Protein AF-A0AA39JGY8-F1 (afdb_monomer_lite)

Radius of gyration: 30.55 Å; chains: 1; bounding box: 82×47×87 Å

Sequence (374 aa):
MSGNAGANSQWCTVCNCPLQERNTCYHLWTKRNVGEMRKYAYTWQDATTTKEREEIFNIHRVRWSELWRLPYWDLTHMLVIDSMHCILLGLVCYHCRYVLGIDAKKAEFQSRPPPAFLHDWVLPHKDVPEPYCVLLDHECKQVTAIHKLLMTPLKGEGSITEAQLSKQLLSKNAQPLKFVGYTLGTLKYTIHVHEKAKEVVAKAKSQLVALLVEWVTIFFFVASFIQADHDLFSQRKKKDLSANHDSTIINLVSLCHIQTVIKETTTPSWINSVPANYGEASAGSLKADEWRILSTVYLPIALVTLWGDNNRQDPGENSRSLQVLNHTMALFQAVGVVCRYSMNSQRAETYCKLIKEWVDGLLDIHPHTWLHHT

Foldseek 3Di:
DLFFAADQQGHDPFFPDGPVCPDLPCVPTHTDDQVVLLVLQVVLVPDPDPVSNVVSCVVNRGHHDPLSVDPPDDCNPPDDDDCLVCQQVNVLVCCVCPQQNLAQVLQVVVPADFFLDDDDDDQADPPDDPPQHDDDPVLSVLLVVLVSLLRADCDDPNGDPLVRSLVVQLVHDPNSLSNRCVRVVQQWDWDDDPNDTDIDGDDDSSSSSVSSSVVSVVVSVVVVVCVVDPDPVVVVVVVVVVPPQPPNPDHPVLSVLLLVLLVPDDDPPPQDHQDSNPNYVVSPDDGSSNSLCSLQPRCLVSLCVVQNDDPPPPCPPDNLSVLSSVLSVLSSVLSVLVPDPDDDPVSVVSNSVSVSSNVVCSCVSRVVVVVVPD

Structure (mmCIF, N/CA/C/O backbone):
data_AF-A0AA39JGY8-F1
#
_entry.id   AF-A0AA39JGY8-F1
#
loop_
_atom_site.group_PDB
_atom_site.id
_atom_site.type_symbol
_atom_site.label_atom_id
_atom_site.label_alt_id
_atom_site.label_comp_id
_atom_site.label_asym_id
_atom_site.label_entity_id
_atom_site.label_seq_id
_atom_site.pdbx_PDB_ins_code
_atom_site.Cartn_x
_atom_site.Cartn_y
_atom_site.Cartn_z
_atom_site.occupancy
_atom_site.B_iso_or_equiv
_atom_site.auth_seq_id
_atom_site.auth_comp_id
_atom_site.auth_asym_id
_atom_site.auth_atom_id
_atom_site.pdbx_PDB_model_num
ATOM 1 N N . MET A 1 1 ? -7.457 7.636 25.163 1.00 59.34 1 MET A N 1
ATOM 2 C CA . MET A 1 1 ? -6.994 6.320 24.655 1.00 59.34 1 MET A CA 1
ATOM 3 C C . MET A 1 1 ? -7.662 5.208 25.460 1.00 59.34 1 MET A C 1
ATOM 5 O O . MET A 1 1 ? -7.780 5.338 26.671 1.00 59.34 1 MET A O 1
ATOM 9 N N . SER A 1 2 ? -8.104 4.135 24.803 1.00 63.47 2 SER A N 1
ATOM 10 C CA . SER A 1 2 ? -8.929 3.042 25.357 1.00 63.47 2 SER A CA 1
ATOM 11 C C . SER A 1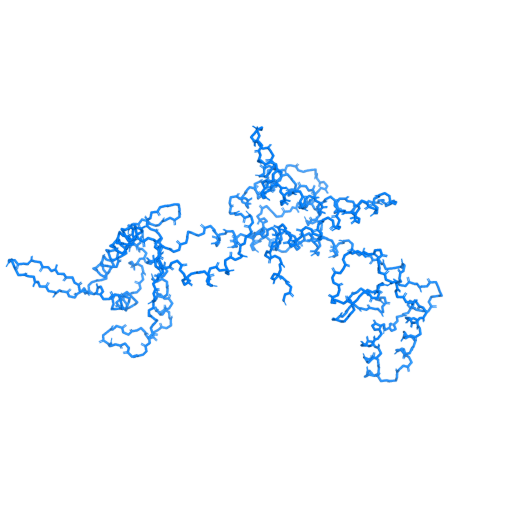 2 ? -8.257 2.149 26.409 1.00 63.47 2 SER A C 1
ATOM 13 O O . SER A 1 2 ? -8.930 1.342 27.038 1.00 63.47 2 SER A O 1
ATOM 15 N N . GLY A 1 3 ? -6.946 2.292 26.619 1.00 63.75 3 GLY A N 1
ATOM 16 C CA . GLY A 1 3 ? -6.215 1.530 27.634 1.00 63.75 3 GLY A CA 1
ATOM 17 C C . GLY A 1 3 ? -5.773 0.128 27.194 1.00 63.75 3 GLY A C 1
ATOM 18 O O . GLY A 1 3 ? -5.455 -0.692 28.039 1.00 63.75 3 GLY A O 1
ATOM 19 N N . ASN A 1 4 ? -5.718 -0.174 25.897 1.00 68.44 4 ASN A N 1
ATOM 20 C CA . ASN A 1 4 ? -5.230 -1.461 25.376 1.00 68.44 4 ASN A CA 1
ATOM 21 C C . ASN A 1 4 ? -4.312 -1.200 24.170 1.00 68.44 4 ASN A C 1
ATOM 23 O O . ASN A 1 4 ? -4.479 -0.173 23.504 1.00 68.44 4 ASN A O 1
ATOM 27 N N . ALA A 1 5 ? -3.361 -2.090 23.886 1.00 65.06 5 ALA A N 1
ATOM 28 C CA . ALA A 1 5 ? -2.529 -2.003 22.682 1.00 65.06 5 ALA A CA 1
ATOM 29 C C . ALA A 1 5 ? -2.161 -3.392 22.142 1.00 65.06 5 ALA A C 1
ATOM 31 O O . ALA A 1 5 ? -2.064 -4.351 22.905 1.00 65.06 5 ALA A O 1
ATOM 32 N N . GLY A 1 6 ? -1.932 -3.477 20.830 1.00 59.62 6 GLY A N 1
ATOM 33 C CA . GLY A 1 6 ? -1.319 -4.652 20.208 1.00 59.62 6 GLY A CA 1
ATOM 34 C C . GLY A 1 6 ? 0.197 -4.686 20.443 1.00 59.62 6 GLY A C 1
ATOM 35 O O . GLY A 1 6 ? 0.833 -3.636 20.513 1.00 59.62 6 GLY A O 1
ATOM 36 N N . ALA A 1 7 ? 0.768 -5.886 20.568 1.00 60.12 7 ALA A N 1
ATOM 37 C CA . ALA A 1 7 ? 2.209 -6.139 20.693 1.00 60.12 7 ALA A CA 1
ATOM 38 C C . ALA A 1 7 ? 2.603 -7.467 20.011 1.00 60.12 7 ALA A C 1
ATOM 40 O O . ALA A 1 7 ? 1.738 -8.220 19.565 1.00 60.12 7 ALA A O 1
ATOM 41 N N . ASN A 1 8 ? 3.903 -7.789 19.985 1.00 56.31 8 ASN A N 1
ATOM 42 C CA . ASN A 1 8 ? 4.479 -8.938 19.261 1.00 56.31 8 ASN A CA 1
ATOM 43 C C . ASN A 1 8 ? 3.881 -10.321 19.610 1.00 56.31 8 ASN A C 1
ATOM 45 O O . ASN A 1 8 ? 4.030 -11.252 18.829 1.00 56.31 8 ASN A O 1
ATOM 49 N N . SER A 1 9 ? 3.212 -10.492 20.757 1.00 58.97 9 SER A N 1
ATOM 50 C CA . SER A 1 9 ? 2.555 -11.760 21.122 1.00 58.97 9 SER A CA 1
ATOM 51 C C . SER A 1 9 ? 1.040 -11.772 20.873 1.00 58.97 9 SER A C 1
ATOM 53 O O . SER A 1 9 ? 0.466 -12.838 20.662 1.00 58.97 9 SER A O 1
ATOM 55 N N . GLN A 1 10 ? 0.386 -10.606 20.870 1.00 67.31 10 GLN A N 1
ATOM 56 C CA . GLN A 1 10 ? -1.066 -10.461 20.739 1.00 67.31 10 GLN A CA 1
ATOM 57 C C . GLN A 1 10 ? -1.378 -9.116 20.074 1.00 67.31 10 GLN A C 1
ATOM 59 O O . GLN A 1 10 ? -1.174 -8.053 20.664 1.00 67.31 10 GLN A O 1
ATOM 64 N N . TRP A 1 11 ? -1.829 -9.159 18.821 1.00 73.19 11 TRP A N 1
ATOM 65 C CA . TRP A 1 11 ? -1.940 -7.973 17.964 1.00 73.19 11 TRP A CA 1
ATOM 66 C C . TRP A 1 11 ? -3.350 -7.377 17.922 1.00 73.19 11 TRP A C 1
ATOM 68 O O . TRP A 1 11 ? -3.505 -6.179 17.698 1.00 73.19 11 TRP A O 1
ATOM 78 N N . CYS A 1 12 ? -4.379 -8.188 18.178 1.00 79.69 12 CYS A N 1
ATOM 79 C CA . CYS A 1 12 ? -5.763 -7.733 18.219 1.00 79.69 12 CYS A CA 1
ATOM 80 C C . CYS A 1 12 ? -6.157 -7.283 19.635 1.00 79.69 12 CYS A C 1
ATOM 82 O O . CYS A 1 12 ? -5.952 -7.995 20.617 1.00 79.69 12 CYS A O 1
ATOM 84 N N . THR A 1 13 ? -6.786 -6.114 19.755 1.00 80.56 13 THR A N 1
ATOM 85 C CA . THR A 1 13 ? -7.305 -5.605 21.037 1.00 80.56 13 THR A CA 1
ATOM 86 C C . THR A 1 13 ? -8.647 -6.229 21.442 1.00 80.56 13 THR A C 1
ATOM 88 O O . THR A 1 13 ? -9.049 -6.077 22.595 1.00 80.56 13 THR A O 1
ATOM 91 N N . VAL A 1 14 ? -9.316 -6.945 20.528 1.00 84.06 14 VAL A N 1
ATOM 92 C CA . VAL A 1 14 ? -10.646 -7.560 20.716 1.00 84.06 14 VAL A CA 1
ATOM 93 C C . VAL A 1 14 ? -10.570 -9.074 20.914 1.00 84.06 14 VAL A C 1
ATOM 95 O O . VAL A 1 14 ? -11.324 -9.625 21.717 1.00 84.06 14 VAL A O 1
ATOM 98 N N . CYS A 1 15 ? -9.667 -9.750 20.203 1.00 83.94 15 CYS A N 1
ATOM 99 C CA . CYS A 1 15 ? -9.591 -11.210 20.143 1.00 83.94 15 CYS A CA 1
ATOM 100 C C . CYS A 1 15 ? -8.335 -11.750 20.833 1.00 83.94 15 CYS A C 1
ATOM 102 O O . CYS A 1 15 ? -7.322 -11.061 20.931 1.00 83.94 15 CYS A O 1
ATOM 104 N N . ASN A 1 16 ? -8.381 -13.017 21.246 1.00 80.69 16 ASN A N 1
ATOM 105 C CA . ASN A 1 16 ? -7.239 -13.728 21.821 1.00 80.69 16 ASN A CA 1
ATOM 106 C C . ASN A 1 16 ? -6.250 -14.277 20.773 1.00 80.69 16 ASN A C 1
ATOM 108 O O . ASN A 1 16 ? -5.326 -14.991 21.143 1.00 80.69 16 ASN A O 1
ATOM 112 N N . CYS A 1 17 ? -6.425 -13.953 19.487 1.00 73.94 17 CYS A N 1
ATOM 113 C CA . CYS A 1 17 ? -5.622 -14.514 18.400 1.00 73.94 17 CYS A CA 1
ATOM 114 C C . CYS A 1 17 ? -4.120 -14.196 18.582 1.00 73.94 17 CYS A C 1
ATOM 116 O O . CYS A 1 17 ? -3.758 -13.009 18.631 1.00 73.94 17 CYS A O 1
ATOM 118 N N . PRO A 1 18 ? -3.242 -15.214 18.668 1.00 66.19 18 PRO A N 1
ATOM 119 C CA . PRO A 1 18 ? -1.801 -15.000 18.727 1.00 66.19 18 PRO A CA 1
ATOM 120 C C . PRO A 1 18 ? -1.278 -14.493 17.376 1.00 66.19 18 PRO A C 1
ATOM 122 O O . PRO A 1 18 ? -1.854 -14.772 16.326 1.00 66.19 18 PRO A O 1
ATOM 125 N N . LEU A 1 19 ? -0.168 -13.745 17.385 1.00 60.84 19 LEU A N 1
ATOM 126 C CA . LEU A 1 19 ? 0.448 -13.200 16.158 1.00 60.84 19 LEU A CA 1
ATOM 127 C C . LEU A 1 19 ? 0.937 -14.293 15.187 1.00 60.84 19 LEU A C 1
ATOM 129 O O . LEU A 1 19 ? 1.007 -14.070 13.981 1.00 60.84 19 LEU A O 1
ATOM 133 N N . GLN A 1 20 ? 1.280 -15.470 15.711 1.00 58.38 20 GLN A N 1
ATOM 134 C CA . GLN A 1 20 ? 1.858 -16.578 14.943 1.00 58.38 20 GLN A CA 1
ATOM 135 C C . GLN A 1 20 ? 0.821 -17.289 14.063 1.00 58.38 20 GLN A C 1
ATOM 137 O O . GLN A 1 20 ? 1.158 -17.779 12.986 1.00 58.38 20 GLN A O 1
ATOM 142 N N . GLU A 1 21 ? -0.447 -17.285 14.474 1.00 59.84 21 GLU A N 1
ATOM 143 C CA . GLU A 1 21 ? -1.555 -17.824 13.696 1.00 59.84 21 GLU A CA 1
ATOM 144 C C . GLU A 1 21 ? -2.138 -16.691 12.846 1.00 59.84 21 GLU A C 1
ATOM 146 O O . GLU A 1 21 ? -3.042 -15.971 13.268 1.00 59.84 21 GLU A O 1
ATOM 151 N N . ARG A 1 22 ? -1.620 -16.508 11.622 1.00 63.44 22 ARG A N 1
ATOM 152 C CA . ARG A 1 22 ? -2.170 -15.582 10.604 1.00 63.44 22 ARG A CA 1
ATOM 153 C C . ARG A 1 22 ? -3.504 -16.090 10.041 1.00 63.44 22 ARG A C 1
ATOM 155 O O . ARG A 1 22 ? -3.734 -16.101 8.836 1.00 63.44 22 ARG A O 1
ATOM 162 N N . ASN A 1 23 ? -4.363 -16.592 10.913 1.00 68.94 23 ASN A N 1
ATOM 163 C CA . ASN A 1 23 ? -5.613 -17.210 10.543 1.00 68.94 23 ASN A CA 1
ATOM 164 C C . ASN A 1 23 ? -6.639 -16.119 10.240 1.00 68.94 23 ASN A C 1
ATOM 166 O O . ASN A 1 23 ? -7.136 -15.482 11.161 1.00 68.94 23 ASN A O 1
ATOM 170 N N . THR A 1 24 ? -6.986 -15.926 8.968 1.00 71.44 24 THR A N 1
ATOM 171 C CA . THR A 1 24 ? -8.006 -14.957 8.529 1.00 71.44 24 THR A CA 1
ATOM 172 C C . THR A 1 24 ? -9.442 -15.439 8.776 1.00 71.44 24 THR A C 1
ATOM 174 O O . THR A 1 24 ? -10.396 -14.688 8.559 1.00 71.44 24 THR A O 1
ATOM 177 N N . CYS A 1 25 ? -9.635 -16.679 9.245 1.00 75.38 25 CYS A N 1
ATOM 178 C CA . CYS A 1 25 ? -10.944 -17.242 9.573 1.00 75.38 25 CYS A CA 1
ATOM 179 C C . CYS A 1 25 ? -11.432 -16.726 10.929 1.00 75.38 25 CYS A C 1
ATOM 181 O O . CYS A 1 25 ? -11.380 -17.418 11.948 1.00 75.38 25 CYS A O 1
ATOM 183 N N . TYR A 1 26 ? -11.968 -15.506 10.916 1.00 75.31 26 TYR A N 1
ATOM 184 C CA . TYR A 1 26 ? -12.439 -14.811 12.114 1.00 75.31 26 TYR A CA 1
ATOM 185 C C . TYR A 1 26 ? -13.562 -15.531 12.877 1.00 75.31 26 TYR A C 1
ATOM 187 O O . TYR A 1 26 ? -13.785 -15.247 14.050 1.00 75.31 26 TYR A O 1
ATOM 195 N N . HIS A 1 27 ? -14.243 -16.493 12.249 1.00 76.56 27 HIS A N 1
ATOM 196 C CA . HIS A 1 27 ? -15.251 -17.341 12.893 1.00 76.56 27 HIS A CA 1
ATOM 197 C C . HIS A 1 27 ? -14.687 -18.229 14.010 1.00 76.56 27 HIS A C 1
ATOM 199 O O . HIS A 1 27 ? -15.432 -18.626 14.900 1.00 76.56 27 HIS A O 1
ATOM 205 N N . LEU A 1 28 ? -13.387 -18.539 13.969 1.00 77.19 28 LEU A N 1
ATOM 206 C CA . LEU A 1 28 ? -12.713 -19.359 14.982 1.00 77.19 28 LEU A CA 1
ATOM 207 C C . LEU A 1 28 ? -12.087 -18.512 16.097 1.00 77.19 28 LEU A C 1
ATOM 209 O O . LEU A 1 28 ? -11.548 -19.054 17.061 1.00 77.19 28 LEU A O 1
ATOM 213 N N . TRP A 1 29 ? -12.119 -17.184 15.974 1.00 82.38 29 TRP A N 1
ATOM 214 C CA . TRP A 1 29 ? -11.478 -16.303 16.938 1.00 82.38 29 TRP A CA 1
ATOM 215 C C . TRP A 1 29 ? -12.308 -16.195 18.215 1.00 82.38 29 TRP A C 1
ATOM 217 O O . TRP A 1 29 ? -13.501 -15.893 18.190 1.00 82.38 29 TRP A O 1
ATOM 227 N N . THR A 1 30 ? -11.651 -16.368 19.360 1.00 86.69 30 THR A N 1
ATOM 228 C CA . THR A 1 30 ? -12.273 -16.142 20.665 1.00 86.69 30 THR A CA 1
ATOM 229 C C . THR A 1 30 ? -12.082 -14.690 21.094 1.00 86.69 30 THR A C 1
ATOM 231 O O . THR A 1 30 ? -10.980 -14.134 21.026 1.00 86.69 30 THR A O 1
ATOM 234 N N . LYS A 1 31 ? -13.169 -14.047 21.531 1.00 87.69 31 LYS A N 1
ATOM 235 C CA . LYS A 1 31 ? -13.111 -12.698 22.107 1.00 87.69 31 LYS A CA 1
ATOM 236 C C . LYS A 1 31 ? -12.382 -12.727 23.449 1.00 87.69 31 LYS A C 1
ATOM 238 O O . LYS A 1 31 ? -12.456 -13.709 24.189 1.00 87.69 31 LYS A O 1
ATOM 243 N N . ARG A 1 32 ? -11.706 -11.627 23.776 1.00 88.38 32 ARG A N 1
ATOM 244 C CA . ARG A 1 32 ? -11.120 -11.420 25.104 1.00 88.38 32 ARG A CA 1
ATOM 245 C C . ARG A 1 32 ? -12.223 -11.350 26.162 1.00 88.38 32 ARG A C 1
ATOM 247 O O . ARG A 1 32 ? -13.338 -10.918 25.881 1.00 88.38 32 ARG A O 1
ATOM 254 N N . ASN A 1 33 ? -11.915 -11.747 27.392 1.00 91.31 33 ASN A N 1
ATOM 255 C CA . ASN A 1 33 ? -12.858 -11.617 28.496 1.00 91.31 33 ASN A CA 1
ATOM 256 C C . ASN A 1 33 ? -12.800 -10.192 29.074 1.00 91.31 33 ASN A C 1
ATOM 258 O O . ASN A 1 33 ? -11.794 -9.790 29.659 1.00 91.31 33 ASN A O 1
ATOM 262 N N . VAL A 1 34 ? -13.884 -9.424 28.933 1.00 91.12 34 VAL A N 1
ATOM 263 C CA . VAL A 1 34 ? -13.952 -8.036 29.426 1.00 91.12 34 VAL A CA 1
ATOM 264 C C . VAL A 1 34 ? -13.800 -7.929 30.949 1.00 91.12 34 VAL A C 1
ATOM 266 O O . VAL A 1 34 ? -13.228 -6.956 31.439 1.00 91.12 34 VAL A O 1
ATOM 269 N N . GLY A 1 35 ? -14.263 -8.928 31.707 1.00 93.00 35 GLY A N 1
ATOM 270 C CA . GLY A 1 35 ? -14.133 -8.973 33.164 1.00 93.00 35 GLY A CA 1
ATOM 271 C C . GLY A 1 35 ? -12.680 -9.128 33.603 1.00 93.00 35 GLY A C 1
ATOM 272 O O . GLY A 1 35 ? -12.212 -8.385 34.465 1.00 93.00 35 GLY A O 1
ATOM 273 N N . GLU A 1 36 ? -11.936 -10.021 32.949 1.00 92.69 36 GLU A N 1
ATOM 274 C CA . GLU A 1 36 ? -10.490 -10.155 33.160 1.00 92.69 36 GLU A CA 1
ATOM 275 C C . GLU A 1 36 ? -9.752 -8.880 32.758 1.00 92.69 36 GLU A C 1
ATOM 277 O O . GLU A 1 36 ? -8.937 -8.369 33.523 1.00 92.69 36 GLU A O 1
ATOM 282 N N . MET A 1 37 ? -10.076 -8.310 31.594 1.00 91.50 37 MET A N 1
ATOM 283 C CA . MET A 1 37 ? -9.469 -7.054 31.149 1.00 91.50 37 MET A CA 1
ATOM 284 C C . MET A 1 37 ? -9.695 -5.928 32.162 1.00 91.50 37 MET A C 1
ATOM 286 O O . MET A 1 37 ? -8.757 -5.204 32.487 1.00 91.50 37 MET A O 1
ATOM 290 N N . ARG A 1 38 ? -10.912 -5.808 32.704 1.00 93.69 38 ARG A N 1
ATOM 291 C CA . ARG A 1 38 ? -11.245 -4.823 33.737 1.00 93.69 38 ARG A CA 1
ATOM 292 C C . ARG A 1 38 ? -10.446 -5.074 35.011 1.00 93.69 38 ARG A C 1
ATOM 294 O O . ARG A 1 38 ? -9.842 -4.139 35.524 1.00 93.69 38 ARG A O 1
ATOM 301 N N . LYS A 1 39 ? -10.385 -6.323 35.484 1.00 95.06 39 LYS A N 1
ATOM 302 C CA . LYS A 1 39 ? -9.578 -6.709 36.652 1.00 95.06 39 LYS A CA 1
ATOM 303 C C . LYS A 1 39 ? -8.128 -6.247 36.491 1.00 95.06 39 LYS A C 1
ATOM 305 O O . LYS A 1 39 ? -7.625 -5.539 37.355 1.00 95.06 39 LYS A O 1
ATOM 310 N N . TYR A 1 40 ? -7.493 -6.573 35.366 1.00 94.25 40 TYR A N 1
ATOM 311 C CA . TYR A 1 40 ? -6.100 -6.201 35.115 1.00 94.25 40 TYR A CA 1
ATOM 312 C C . TYR A 1 40 ? -5.899 -4.698 34.900 1.00 94.25 40 TYR A C 1
ATOM 314 O O . TYR A 1 40 ? -4.846 -4.176 35.257 1.00 94.25 40 TYR A O 1
ATOM 322 N N . ALA A 1 41 ? -6.899 -3.976 34.383 1.00 94.38 41 ALA A N 1
ATOM 323 C CA . ALA A 1 41 ? -6.853 -2.518 34.313 1.00 94.38 41 ALA A CA 1
ATOM 324 C C . ALA A 1 41 ? -6.787 -1.876 35.708 1.00 94.38 41 ALA A C 1
ATOM 326 O O . ALA A 1 41 ? -6.004 -0.947 35.903 1.00 94.38 41 ALA A O 1
ATOM 327 N N . TYR A 1 42 ? -7.574 -2.375 36.668 1.00 95.62 42 TYR A N 1
ATOM 328 C CA . TYR A 1 42 ? -7.524 -1.917 38.061 1.00 95.62 42 TYR A CA 1
ATOM 329 C C . TYR A 1 42 ? -6.224 -2.340 38.747 1.00 95.62 42 TYR A C 1
ATOM 331 O O . TYR A 1 42 ? -5.572 -1.505 39.356 1.00 95.62 42 TYR A O 1
ATOM 339 N N . THR A 1 43 ? -5.754 -3.577 38.543 1.00 95.88 43 THR A N 1
ATOM 340 C CA . THR A 1 43 ? -4.435 -3.994 39.056 1.00 95.88 43 THR A CA 1
ATOM 341 C C . THR A 1 43 ? -3.313 -3.093 38.528 1.00 95.88 43 THR A C 1
ATOM 343 O O . THR A 1 43 ? -2.420 -2.716 39.276 1.00 95.88 43 THR A O 1
ATOM 346 N N . TRP A 1 44 ? -3.377 -2.679 37.258 1.00 95.94 44 TRP A N 1
ATOM 347 C CA . TRP A 1 44 ? -2.438 -1.708 36.691 1.00 95.94 44 TRP A CA 1
ATOM 348 C C . TRP A 1 44 ? -2.553 -0.324 37.352 1.00 95.94 44 TRP A C 1
ATOM 350 O O . TRP A 1 44 ? -1.547 0.356 37.553 1.00 95.94 44 TRP A O 1
ATOM 360 N N . GLN A 1 45 ? -3.770 0.126 37.671 1.00 95.69 45 GLN A N 1
ATOM 361 C CA . GLN A 1 45 ? -4.006 1.405 38.349 1.00 95.69 45 GLN A CA 1
ATOM 362 C C . GLN A 1 45 ? -3.402 1.403 39.759 1.00 95.69 45 GLN A C 1
ATOM 364 O O . GLN A 1 45 ? -2.667 2.334 40.104 1.00 95.69 45 GLN A O 1
ATOM 369 N N . ASP A 1 46 ? -3.689 0.342 40.512 1.00 96.44 46 ASP A N 1
ATOM 370 C CA . ASP A 1 46 ? -3.325 0.162 41.919 1.00 96.44 46 ASP A CA 1
ATOM 371 C C . ASP A 1 46 ? -1.841 -0.192 42.109 1.00 96.44 46 ASP A C 1
ATOM 373 O O . ASP A 1 46 ? -1.293 0.001 43.195 1.00 96.44 46 ASP A O 1
ATOM 377 N N . ALA A 1 47 ? -1.172 -0.666 41.051 1.00 96.25 47 ALA A N 1
ATOM 378 C CA . ALA A 1 47 ? 0.263 -0.922 41.046 1.00 96.25 47 ALA A CA 1
ATOM 379 C C . ALA A 1 47 ? 1.054 0.330 41.453 1.00 96.25 47 ALA A C 1
ATOM 381 O O . ALA A 1 47 ? 0.863 1.432 40.921 1.00 96.25 47 ALA A O 1
ATOM 382 N N . THR A 1 48 ? 1.981 0.136 42.390 1.00 96.12 48 THR A N 1
ATOM 383 C CA . THR A 1 48 ? 2.708 1.232 43.055 1.00 96.12 48 THR A CA 1
ATOM 384 C C . THR A 1 48 ? 3.941 1.673 42.278 1.00 96.12 48 THR A C 1
ATOM 386 O O . THR A 1 48 ? 4.413 2.799 42.443 1.00 96.12 48 THR A O 1
ATOM 389 N N . THR A 1 49 ? 4.456 0.809 41.399 1.00 96.38 49 THR A N 1
ATOM 390 C CA . THR A 1 49 ? 5.677 1.063 40.630 1.00 96.38 49 THR A CA 1
ATOM 391 C C . THR A 1 49 ? 5.426 1.023 39.127 1.00 96.38 49 THR A C 1
ATOM 393 O O . THR A 1 49 ? 4.594 0.270 38.621 1.00 96.38 49 THR A O 1
ATOM 396 N N . THR A 1 50 ? 6.200 1.807 38.375 1.00 94.31 50 THR A N 1
ATOM 397 C CA . THR A 1 50 ? 6.162 1.782 36.904 1.00 94.31 50 THR A CA 1
ATOM 398 C C . THR A 1 50 ? 6.559 0.413 36.348 1.00 94.31 50 THR A C 1
ATOM 400 O O . THR A 1 50 ? 5.980 -0.033 35.365 1.00 94.31 50 THR A O 1
ATOM 403 N N . LYS A 1 51 ? 7.487 -0.289 37.012 1.00 95.38 51 LYS A N 1
ATOM 404 C CA . LYS A 1 51 ? 7.932 -1.628 36.607 1.00 95.38 51 LYS A CA 1
ATOM 405 C C . LYS A 1 51 ? 6.799 -2.655 36.685 1.00 95.38 51 LYS A C 1
ATOM 407 O O . LYS A 1 51 ? 6.591 -3.409 35.744 1.00 95.38 51 LYS A O 1
ATOM 412 N N . GLU A 1 52 ? 6.038 -2.642 37.776 1.00 94.62 52 GLU A N 1
ATOM 413 C CA . GLU A 1 52 ? 4.867 -3.509 37.952 1.00 94.62 52 GLU A CA 1
ATOM 414 C C . GLU A 1 52 ? 3.782 -3.201 36.908 1.00 94.62 52 GLU A C 1
ATOM 416 O O . GLU A 1 52 ? 3.225 -4.104 36.286 1.00 94.62 52 GLU A O 1
ATOM 421 N N . ARG A 1 53 ? 3.544 -1.914 36.624 1.00 94.06 53 ARG A N 1
ATOM 422 C CA . ARG A 1 53 ? 2.642 -1.479 35.546 1.00 94.06 53 ARG A CA 1
ATOM 423 C C . ARG A 1 53 ? 3.070 -1.988 34.173 1.00 94.06 53 ARG A C 1
ATOM 425 O O . ARG A 1 53 ? 2.225 -2.417 33.387 1.00 94.06 53 ARG A O 1
ATOM 432 N N . GLU A 1 54 ? 4.359 -1.926 33.863 1.00 92.38 54 GLU A N 1
ATOM 433 C CA . GLU A 1 54 ? 4.906 -2.455 32.614 1.00 92.38 54 GLU A CA 1
ATOM 434 C C . GLU A 1 54 ? 4.779 -3.976 32.539 1.00 92.38 54 GLU A C 1
ATOM 436 O O . GLU A 1 54 ? 4.420 -4.492 31.487 1.00 92.38 54 GLU A O 1
ATOM 441 N N . GLU A 1 55 ? 4.999 -4.697 33.637 1.00 92.44 55 GLU A N 1
ATOM 442 C CA . GLU A 1 55 ? 4.838 -6.152 33.701 1.00 92.44 55 GLU A CA 1
ATOM 443 C C . GLU A 1 55 ? 3.379 -6.578 33.481 1.00 92.44 55 GLU A C 1
ATOM 445 O O . GLU A 1 55 ? 3.102 -7.403 32.607 1.00 92.44 55 GLU A O 1
ATOM 450 N N . ILE A 1 56 ? 2.428 -5.934 34.165 1.00 91.50 56 ILE A N 1
ATOM 451 C CA . ILE A 1 56 ? 0.985 -6.159 33.972 1.00 91.50 56 ILE A CA 1
ATOM 452 C C . ILE A 1 56 ? 0.589 -5.873 32.523 1.00 91.50 56 ILE A C 1
ATOM 454 O O . ILE A 1 56 ? -0.100 -6.676 31.889 1.00 91.50 56 ILE A O 1
ATOM 458 N N . PHE A 1 57 ? 1.044 -4.745 31.972 1.00 89.94 57 PHE A N 1
ATOM 459 C CA . PHE A 1 57 ? 0.790 -4.412 30.575 1.00 89.94 57 PHE A CA 1
ATOM 460 C C . PHE A 1 57 ? 1.462 -5.411 29.626 1.00 89.94 57 PHE A C 1
ATOM 462 O O . PHE A 1 57 ? 0.908 -5.735 28.578 1.00 89.94 57 PHE A O 1
ATOM 469 N N . ASN A 1 58 ? 2.626 -5.950 29.979 1.00 86.44 58 ASN A N 1
ATOM 470 C CA . ASN A 1 58 ? 3.330 -6.906 29.142 1.00 86.44 58 ASN A CA 1
ATOM 471 C C . ASN A 1 58 ? 2.663 -8.282 29.101 1.00 86.44 58 ASN A C 1
ATOM 473 O O . ASN A 1 58 ? 2.666 -8.928 28.054 1.00 86.44 58 ASN A O 1
ATOM 477 N N . ILE A 1 59 ? 2.055 -8.707 30.204 1.00 86.44 59 ILE A N 1
ATOM 478 C CA . ILE A 1 59 ? 1.354 -9.990 30.294 1.00 86.44 59 ILE A CA 1
ATOM 479 C C . ILE A 1 59 ? -0.069 -9.860 29.741 1.00 86.44 59 ILE A C 1
ATOM 481 O O . ILE A 1 59 ? -0.485 -10.641 28.887 1.00 86.44 59 ILE A O 1
ATOM 485 N N . HIS A 1 60 ? -0.817 -8.852 30.196 1.00 86.75 60 HIS A N 1
ATOM 486 C CA . HIS A 1 60 ? -2.256 -8.743 29.945 1.00 86.75 60 HIS A CA 1
ATOM 487 C C . HIS A 1 60 ? -2.619 -7.748 28.841 1.00 86.75 60 HIS A C 1
ATOM 489 O O . HIS A 1 60 ? -3.773 -7.708 28.420 1.00 86.75 60 HIS A O 1
ATOM 495 N N . ARG A 1 61 ? -1.679 -6.925 28.362 1.00 85.81 61 ARG A N 1
ATOM 496 C CA . ARG A 1 61 ? -1.878 -5.900 27.311 1.00 85.81 61 ARG A CA 1
ATOM 497 C C . ARG A 1 61 ? -2.866 -4.784 27.650 1.00 85.81 61 ARG A C 1
ATOM 499 O O . ARG A 1 61 ? -3.096 -3.903 26.831 1.00 85.81 61 ARG A O 1
ATOM 506 N N . VAL A 1 62 ? -3.392 -4.759 28.871 1.00 88.81 62 VAL A N 1
ATOM 507 C CA . VAL A 1 62 ? -4.328 -3.740 29.354 1.00 88.81 62 VAL A CA 1
ATOM 508 C C . VAL A 1 62 ? -3.614 -2.782 30.307 1.00 88.81 62 VAL A C 1
ATOM 510 O O . VAL A 1 62 ? -2.778 -3.189 31.107 1.00 88.81 62 VAL A O 1
ATOM 513 N N . ARG A 1 63 ? -3.955 -1.498 30.208 1.00 91.75 63 ARG A N 1
ATOM 514 C CA . ARG A 1 63 ? -3.578 -0.413 31.119 1.00 91.75 63 ARG A CA 1
ATOM 515 C C . ARG A 1 63 ? -4.828 0.345 31.563 1.00 91.75 63 ARG A C 1
ATOM 517 O O . ARG A 1 63 ? -5.871 0.293 30.898 1.00 91.75 63 ARG A O 1
ATOM 524 N N . TRP A 1 64 ? -4.711 1.093 32.655 1.00 93.12 64 TRP A N 1
ATOM 525 C CA . TRP A 1 64 ? -5.806 1.931 33.130 1.00 93.12 64 TRP A CA 1
ATOM 526 C C . TRP A 1 64 ? -6.190 3.015 32.111 1.00 93.12 64 TRP A C 1
ATOM 528 O O . TRP A 1 64 ? -5.368 3.547 31.362 1.00 93.12 64 TRP A O 1
ATOM 538 N N . SER A 1 65 ? -7.477 3.333 32.101 1.00 91.19 65 SER A N 1
ATOM 539 C CA . SER A 1 65 ? -8.107 4.428 31.374 1.00 91.19 65 SER A CA 1
ATOM 540 C C . SER A 1 65 ? -9.390 4.772 32.116 1.00 91.19 65 SER A C 1
ATOM 542 O O . SER A 1 65 ? -10.071 3.874 32.605 1.00 91.19 65 SER A O 1
ATOM 544 N N . GLU A 1 66 ? -9.759 6.049 32.152 1.00 93.31 66 GLU A N 1
ATOM 545 C CA . GLU A 1 66 ? -10.984 6.509 32.819 1.00 93.31 66 GLU A CA 1
ATOM 546 C C . GLU A 1 66 ? -12.256 5.839 32.274 1.00 93.31 66 GLU A C 1
ATOM 548 O O . GLU A 1 66 ? -13.246 5.700 32.990 1.00 93.31 66 GLU A O 1
ATOM 553 N N . LEU A 1 67 ? -12.213 5.331 31.037 1.00 90.88 67 LEU A N 1
ATOM 554 C CA . LEU A 1 67 ? -13.315 4.578 30.436 1.00 90.88 67 LEU A CA 1
ATOM 555 C C . LEU A 1 67 ? -13.656 3.294 31.211 1.00 90.88 67 LEU A C 1
ATOM 557 O O . LEU A 1 67 ? -14.815 2.891 31.223 1.00 90.88 67 LEU A O 1
ATOM 561 N N . TRP A 1 68 ? -12.699 2.684 31.920 1.00 91.88 68 TRP A N 1
ATOM 562 C CA . TRP A 1 68 ? -12.955 1.496 32.744 1.00 91.88 68 TRP A CA 1
ATOM 563 C C . TRP A 1 68 ? -13.872 1.763 33.941 1.00 91.88 68 TRP A C 1
ATOM 565 O O . TRP A 1 68 ? -14.465 0.817 34.458 1.00 91.88 68 TRP A O 1
ATOM 575 N N . ARG A 1 69 ? -14.065 3.026 34.347 1.00 92.69 69 ARG A N 1
ATOM 576 C CA . ARG A 1 69 ? -15.054 3.386 35.378 1.00 92.69 69 ARG A CA 1
ATOM 577 C C . ARG A 1 69 ? -16.491 3.191 34.911 1.00 92.69 69 ARG A C 1
ATOM 579 O O . ARG A 1 69 ? -17.380 3.009 35.735 1.00 92.69 69 ARG A O 1
ATOM 586 N N . LEU A 1 70 ? -16.733 3.247 33.603 1.00 93.25 70 LEU A N 1
ATOM 587 C CA . LEU A 1 70 ? -18.071 3.131 33.043 1.00 93.25 70 LEU A CA 1
ATOM 588 C C . LEU A 1 70 ? -18.521 1.657 33.135 1.00 93.25 70 LEU A C 1
ATOM 590 O O . LEU A 1 70 ? -17.851 0.772 32.585 1.00 93.25 70 LEU A O 1
ATOM 594 N N . PRO A 1 71 ? -19.644 1.349 33.813 1.00 90.88 71 PRO A N 1
ATOM 595 C CA . PRO A 1 71 ? -20.096 -0.035 33.989 1.00 90.88 71 PRO A CA 1
ATOM 596 C C . PRO A 1 71 ? -20.386 -0.742 32.663 1.00 90.88 71 PRO A C 1
ATOM 598 O O . PRO A 1 71 ? -20.127 -1.931 32.526 1.00 90.88 71 PRO A O 1
ATOM 601 N N . TYR A 1 72 ? -20.862 0.010 31.670 1.00 90.38 72 TYR A N 1
ATOM 602 C CA . TYR A 1 72 ? -21.199 -0.497 30.342 1.00 90.38 72 TYR A CA 1
ATOM 603 C C . TYR A 1 72 ? -20.005 -0.580 29.387 1.00 90.38 72 TYR A C 1
ATOM 605 O O . TYR A 1 72 ? -20.158 -1.099 28.287 1.00 90.38 72 TYR A O 1
ATOM 613 N N . TRP A 1 73 ? -18.834 -0.044 29.749 1.00 90.25 73 TRP A N 1
ATOM 614 C CA . TRP A 1 73 ? -17.695 -0.027 28.837 1.00 90.25 73 TRP A CA 1
ATOM 615 C C . TRP A 1 73 ? -17.178 -1.437 28.569 1.00 90.25 73 TRP A C 1
ATOM 617 O O . TRP A 1 73 ? -16.697 -2.123 29.478 1.00 90.25 73 TRP A O 1
ATOM 627 N N . ASP A 1 74 ? -17.257 -1.835 27.301 1.00 89.62 74 ASP A N 1
ATOM 628 C CA . ASP A 1 74 ? -16.768 -3.111 26.803 1.00 89.62 74 ASP A CA 1
ATOM 629 C C . ASP A 1 74 ? -15.972 -2.917 25.509 1.00 89.62 74 ASP A C 1
ATOM 631 O O . ASP A 1 74 ? -16.515 -2.771 24.415 1.00 89.62 74 ASP A O 1
ATOM 635 N N . LEU A 1 75 ? -14.646 -2.969 25.633 1.00 83.50 75 LEU A N 1
ATOM 636 C CA . LEU A 1 75 ? -13.714 -2.831 24.513 1.00 83.50 75 LEU A CA 1
ATOM 637 C C . LEU A 1 75 ? -13.878 -3.897 23.431 1.00 83.50 75 LEU A C 1
ATOM 639 O O . LEU A 1 75 ? -13.498 -3.654 22.288 1.00 83.50 75 LEU A O 1
ATOM 643 N N . THR A 1 76 ? -14.415 -5.067 23.773 1.00 86.56 76 THR A N 1
ATOM 644 C CA . THR A 1 76 ? -14.582 -6.171 22.820 1.00 86.56 76 THR A CA 1
ATOM 645 C C . THR A 1 76 ? -15.746 -5.932 21.856 1.00 86.56 76 THR A C 1
ATOM 647 O O . THR A 1 76 ? -15.834 -6.593 20.821 1.00 86.56 76 THR A O 1
ATOM 650 N N . HIS A 1 77 ? -16.605 -4.956 22.165 1.00 85.88 77 HIS A N 1
ATOM 651 C CA . HIS A 1 77 ? -17.757 -4.560 21.354 1.00 85.88 77 HIS A CA 1
ATOM 652 C C . HIS A 1 77 ? -17.721 -3.087 20.929 1.00 85.88 77 HIS A C 1
ATOM 654 O O . HIS A 1 77 ? -18.315 -2.732 19.916 1.00 85.88 77 HIS A O 1
ATOM 660 N N . MET A 1 78 ? -17.027 -2.228 21.680 1.00 87.31 78 MET A N 1
ATOM 661 C CA . MET A 1 78 ? -17.046 -0.769 21.512 1.00 87.31 78 MET A CA 1
ATOM 662 C C . MET A 1 78 ? -15.757 -0.215 20.885 1.00 87.31 78 MET A C 1
ATOM 664 O O . MET A 1 78 ? -15.481 0.983 20.977 1.00 87.31 78 MET A O 1
ATOM 668 N N . LEU A 1 79 ? -14.940 -1.069 20.257 1.00 80.19 79 LEU A N 1
ATOM 669 C CA . LEU A 1 79 ? -13.777 -0.616 19.500 1.00 80.19 79 LEU A CA 1
ATOM 670 C C . LEU A 1 79 ? -14.228 0.078 18.210 1.00 80.19 79 LEU A C 1
ATOM 672 O O . LEU A 1 79 ? -14.805 -0.544 17.321 1.00 80.19 79 LEU A O 1
ATOM 676 N N . VAL A 1 80 ? -13.889 1.358 18.081 1.00 76.00 80 VAL A N 1
ATOM 677 C CA . VAL A 1 80 ? -14.057 2.094 16.827 1.00 76.00 80 VAL A CA 1
ATOM 678 C C . VAL A 1 80 ? -12.857 1.803 15.931 1.00 76.00 80 VAL A C 1
ATOM 680 O O . VAL A 1 80 ? -11.731 2.189 16.247 1.00 76.00 80 VAL A O 1
ATOM 683 N N . ILE A 1 81 ? -13.097 1.112 14.817 1.00 78.00 81 ILE A N 1
ATOM 684 C CA . ILE A 1 81 ? -12.108 0.968 13.747 1.00 78.00 81 ILE A CA 1
ATOM 685 C C . ILE A 1 81 ? -12.153 2.244 12.915 1.00 78.00 81 ILE A C 1
ATOM 687 O O . ILE A 1 81 ? -13.172 2.559 12.300 1.00 78.00 81 ILE A O 1
ATOM 691 N N . ASP A 1 82 ? -11.047 2.976 12.887 1.00 84.31 82 ASP A N 1
ATOM 692 C CA . ASP A 1 82 ? -10.953 4.168 12.060 1.00 84.31 82 ASP A CA 1
ATOM 693 C C . ASP A 1 82 ? -10.629 3.790 10.612 1.00 84.31 82 ASP A C 1
ATOM 695 O O . ASP A 1 82 ? -9.490 3.463 10.268 1.00 84.31 82 ASP A O 1
ATOM 699 N N . SER A 1 83 ? -11.646 3.858 9.751 1.00 84.62 83 SER A N 1
ATOM 700 C CA . SER A 1 83 ? -11.502 3.588 8.317 1.00 84.62 83 SER A CA 1
ATOM 701 C C . SER A 1 83 ? -10.426 4.453 7.652 1.00 84.62 83 SER A C 1
ATOM 703 O O . SER A 1 83 ? -9.741 3.989 6.738 1.00 84.62 83 SER A O 1
ATOM 705 N N . MET A 1 84 ? -10.212 5.676 8.142 1.00 89.69 84 MET A N 1
ATOM 706 C CA . MET A 1 84 ? -9.248 6.607 7.573 1.00 89.69 84 MET A CA 1
ATOM 707 C C . MET A 1 84 ? -7.814 6.091 7.722 1.00 89.69 84 MET A C 1
ATOM 709 O O . MET A 1 84 ? -7.067 6.022 6.745 1.00 89.69 84 MET A O 1
ATOM 713 N N . HIS A 1 85 ? -7.433 5.691 8.934 1.00 88.19 85 HIS A N 1
ATOM 714 C CA . HIS A 1 85 ? -6.085 5.199 9.203 1.00 88.19 85 HIS A CA 1
ATOM 715 C C . HIS A 1 85 ? -5.915 3.730 8.826 1.00 88.19 85 HIS A C 1
ATOM 717 O O . HIS A 1 85 ? -4.901 3.368 8.237 1.00 88.19 85 HIS A O 1
ATOM 723 N N . CYS A 1 86 ? -6.894 2.879 9.133 1.00 89.19 86 CYS A N 1
ATOM 724 C CA . CYS A 1 86 ? -6.765 1.444 8.901 1.00 89.19 86 CYS A CA 1
ATOM 725 C C . CYS A 1 86 ? -6.911 1.087 7.421 1.00 89.19 86 CYS A C 1
ATOM 727 O O . CYS A 1 86 ? -6.132 0.288 6.908 1.00 89.19 86 CYS A O 1
ATOM 729 N N . ILE A 1 87 ? -7.888 1.671 6.723 1.00 93.00 87 ILE A N 1
ATOM 730 C CA . ILE A 1 87 ? -8.226 1.259 5.356 1.00 93.00 87 ILE A CA 1
ATOM 731 C C . ILE A 1 87 ? -7.548 2.166 4.338 1.00 93.00 87 ILE A C 1
ATOM 733 O O . ILE A 1 87 ? -6.843 1.664 3.472 1.00 93.00 87 ILE A O 1
ATOM 737 N N . LEU A 1 88 ? -7.705 3.487 4.445 1.00 94.69 88 LEU A N 1
ATOM 738 C CA . LEU A 1 88 ? -7.186 4.409 3.426 1.00 94.69 88 LEU A CA 1
ATOM 739 C C . LEU A 1 88 ? -5.662 4.576 3.539 1.00 94.69 88 LEU A C 1
ATOM 741 O O . LEU A 1 88 ? -4.926 4.270 2.603 1.00 94.69 88 LEU A O 1
ATOM 745 N N . LEU A 1 89 ? -5.172 5.012 4.703 1.00 93.75 89 LEU A N 1
ATOM 746 C CA . LEU A 1 89 ? -3.732 5.189 4.939 1.00 93.75 89 LEU A CA 1
ATOM 747 C C . LEU A 1 89 ? -2.992 3.869 5.192 1.00 93.75 89 LEU A C 1
ATOM 749 O O . LEU A 1 89 ? -1.778 3.816 5.010 1.00 93.75 89 LEU A O 1
ATOM 753 N N . GLY A 1 90 ? -3.714 2.826 5.603 1.00 93.44 90 GLY A N 1
ATOM 754 C CA . GLY A 1 90 ? -3.189 1.482 5.816 1.00 93.44 90 GLY A CA 1
ATOM 755 C C . GLY A 1 90 ? -3.274 0.644 4.545 1.00 93.44 90 GLY A C 1
ATOM 756 O O . GLY A 1 90 ? -2.327 0.609 3.763 1.00 93.44 90 GLY A O 1
ATOM 757 N N . LEU A 1 91 ? -4.408 -0.033 4.335 1.00 94.75 91 LEU A N 1
ATOM 758 C CA . LEU A 1 91 ? -4.558 -1.043 3.277 1.00 94.75 91 LEU A CA 1
ATOM 759 C C . LEU A 1 91 ? -4.427 -0.491 1.851 1.00 94.75 91 LEU A C 1
ATOM 761 O O . LEU A 1 91 ? -3.690 -1.062 1.055 1.00 94.75 91 LEU A O 1
ATOM 765 N N . VAL A 1 92 ? -5.107 0.607 1.510 1.00 96.62 92 VAL A N 1
ATOM 766 C CA . VAL A 1 92 ? -5.088 1.173 0.147 1.00 96.62 92 VAL A CA 1
ATOM 767 C C . VAL A 1 92 ? -3.704 1.706 -0.194 1.00 96.62 92 VAL A C 1
ATOM 769 O O . VAL A 1 92 ? -3.162 1.381 -1.251 1.00 96.62 92 VAL A O 1
ATOM 772 N N . CYS A 1 93 ? -3.113 2.482 0.717 1.00 94.31 93 CYS A N 1
ATOM 773 C CA . CYS A 1 93 ? -1.737 2.948 0.593 1.00 94.31 93 CYS A CA 1
ATOM 774 C C . CYS A 1 93 ? -0.772 1.771 0.399 1.00 94.31 93 CYS A C 1
ATOM 776 O O . CYS A 1 93 ? 0.033 1.786 -0.535 1.00 94.31 93 CYS A O 1
ATOM 778 N N . TYR A 1 94 ? -0.892 0.729 1.233 1.00 94.06 94 TYR A N 1
ATOM 779 C CA . TYR A 1 94 ? -0.063 -0.468 1.137 1.00 94.06 94 TYR A CA 1
ATOM 780 C C . TYR A 1 94 ? -0.227 -1.176 -0.213 1.00 94.06 94 TYR A C 1
ATOM 782 O O . TYR A 1 94 ? 0.763 -1.481 -0.883 1.00 94.06 94 TYR A O 1
ATOM 790 N N . HIS A 1 95 ? -1.472 -1.389 -0.639 1.00 95.25 95 HIS A N 1
ATOM 791 C CA . HIS A 1 95 ? -1.790 -2.063 -1.892 1.00 95.25 95 HIS A CA 1
ATOM 792 C C . HIS A 1 95 ? -1.212 -1.315 -3.089 1.00 95.25 95 HIS A C 1
ATOM 794 O O . HIS A 1 95 ? -0.485 -1.888 -3.894 1.00 95.25 95 HIS A O 1
ATOM 800 N N . CYS A 1 96 ? -1.448 -0.009 -3.182 1.00 94.31 96 CYS A N 1
ATOM 801 C CA . CYS A 1 96 ? -0.987 0.765 -4.331 1.00 94.31 96 CYS A CA 1
ATOM 802 C C . CYS A 1 96 ? 0.546 0.893 -4.366 1.00 94.31 96 CYS A C 1
ATOM 804 O O . CYS A 1 96 ? 1.149 0.756 -5.431 1.00 94.31 96 CYS A O 1
ATOM 806 N N . ARG A 1 97 ? 1.191 1.124 -3.212 1.00 90.00 97 ARG A N 1
ATOM 807 C CA . ARG A 1 97 ? 2.644 1.368 -3.147 1.00 90.00 97 ARG A CA 1
ATOM 808 C C . ARG A 1 97 ? 3.493 0.108 -3.177 1.00 90.00 97 ARG A C 1
ATOM 810 O O . ARG A 1 97 ? 4.569 0.146 -3.756 1.00 90.00 97 ARG A O 1
ATOM 817 N N . TYR A 1 98 ? 3.053 -0.978 -2.550 1.00 88.69 98 TYR A N 1
ATOM 818 C CA . TYR A 1 98 ? 3.893 -2.166 -2.366 1.00 88.69 98 TYR A CA 1
ATOM 819 C C . TYR A 1 98 ? 3.354 -3.387 -3.110 1.00 88.69 98 TYR A C 1
ATOM 821 O O . TYR A 1 98 ? 4.132 -4.134 -3.702 1.00 88.69 98 TYR A O 1
ATOM 829 N N . VAL A 1 99 ? 2.034 -3.593 -3.132 1.00 91.69 99 VAL A N 1
ATOM 830 C CA . VAL A 1 99 ? 1.443 -4.746 -3.838 1.00 91.69 99 VAL A CA 1
ATOM 831 C C . VAL A 1 99 ? 1.477 -4.517 -5.351 1.00 91.69 99 VAL A C 1
ATOM 833 O O . VAL A 1 99 ? 2.064 -5.315 -6.080 1.00 91.69 99 VAL A O 1
ATOM 836 N N . LEU A 1 100 ? 0.929 -3.393 -5.818 1.00 91.00 100 LEU A N 1
ATOM 837 C CA . LEU A 1 100 ? 0.979 -2.977 -7.223 1.00 91.00 100 LEU A CA 1
ATOM 838 C C . LEU A 1 100 ? 2.305 -2.314 -7.606 1.00 91.00 100 LEU A C 1
ATOM 840 O O . LEU A 1 100 ? 2.640 -2.292 -8.786 1.00 91.00 100 LEU A O 1
ATOM 844 N N . GLY A 1 101 ? 3.036 -1.777 -6.624 1.00 88.50 101 GLY A N 1
ATOM 845 C CA . GLY A 1 101 ? 4.317 -1.097 -6.818 1.00 88.50 101 GLY A CA 1
ATOM 846 C C . GLY A 1 101 ? 4.244 0.113 -7.744 1.00 88.50 101 GLY A C 1
ATOM 847 O O . GLY A 1 101 ? 5.116 0.282 -8.593 1.00 88.50 101 GLY A O 1
ATOM 848 N N . ILE A 1 102 ? 3.209 0.944 -7.588 1.00 89.81 102 ILE A N 1
ATOM 849 C CA . ILE A 1 102 ? 3.063 2.200 -8.330 1.00 89.81 102 ILE A CA 1
ATOM 850 C C . ILE A 1 102 ? 4.096 3.210 -7.802 1.00 89.81 102 ILE A C 1
ATOM 852 O O . ILE A 1 102 ? 3.808 4.033 -6.933 1.00 89.81 102 ILE A O 1
ATOM 856 N N . ASP A 1 103 ? 5.320 3.106 -8.316 1.00 85.88 103 ASP A N 1
ATOM 857 C CA . ASP A 1 103 ? 6.461 3.960 -7.993 1.00 85.88 103 ASP A CA 1
ATOM 858 C C . ASP A 1 103 ? 7.298 4.202 -9.257 1.00 85.88 103 ASP A C 1
ATOM 860 O O . ASP A 1 103 ? 7.730 3.262 -9.929 1.00 85.88 103 ASP A O 1
ATOM 864 N N . ALA A 1 104 ? 7.540 5.473 -9.580 1.00 80.31 104 ALA A N 1
ATOM 865 C CA . ALA A 1 104 ? 8.249 5.883 -10.787 1.00 80.31 104 ALA A CA 1
ATOM 866 C C . ALA A 1 104 ? 9.698 5.389 -10.817 1.00 80.31 104 ALA A C 1
ATOM 868 O O . ALA A 1 104 ? 10.165 4.930 -11.855 1.00 80.31 104 ALA A O 1
ATOM 869 N N . LYS A 1 105 ? 10.408 5.407 -9.681 1.00 78.50 105 LYS A N 1
ATOM 870 C CA . LYS A 1 105 ? 11.799 4.934 -9.621 1.00 78.50 105 LYS A CA 1
ATOM 871 C C . LYS A 1 105 ? 11.866 3.426 -9.816 1.00 78.50 105 LYS A C 1
ATOM 873 O O . LYS A 1 105 ? 12.778 2.944 -10.489 1.00 78.50 105 LYS A O 1
ATOM 878 N N . LYS A 1 106 ? 10.916 2.683 -9.237 1.00 74.69 106 LYS A N 1
ATOM 879 C CA . LYS A 1 106 ? 10.818 1.230 -9.421 1.00 74.69 106 LYS A CA 1
ATOM 880 C C . LYS A 1 106 ? 10.488 0.889 -10.875 1.00 74.69 106 LYS A C 1
ATOM 882 O O . LYS A 1 106 ? 11.181 0.063 -11.467 1.00 74.69 106 LYS A O 1
ATOM 887 N N . ALA A 1 107 ? 9.510 1.576 -11.463 1.00 69.00 107 ALA A N 1
ATOM 888 C CA . ALA A 1 107 ? 9.125 1.407 -12.861 1.00 69.00 107 ALA A CA 1
ATOM 889 C C . ALA A 1 107 ? 10.282 1.733 -13.825 1.00 69.00 107 ALA A C 1
ATOM 891 O O . ALA A 1 107 ? 10.560 0.962 -14.743 1.00 69.00 107 ALA A O 1
ATOM 892 N N . GLU A 1 108 ? 11.011 2.829 -13.586 1.00 67.81 108 GLU A N 1
ATOM 893 C CA . GLU A 1 108 ? 12.215 3.184 -14.344 1.00 67.81 108 GLU A CA 1
ATOM 894 C C . GLU A 1 108 ? 13.305 2.120 -14.209 1.00 67.81 108 GLU A C 1
ATOM 896 O O . GLU A 1 108 ? 13.903 1.729 -15.210 1.00 67.81 108 GLU A O 1
ATOM 901 N N . PHE A 1 109 ? 13.571 1.630 -12.995 1.00 66.38 109 PHE A N 1
ATOM 902 C CA . PHE A 1 109 ? 14.581 0.599 -12.764 1.00 66.38 109 PHE A CA 1
ATOM 903 C C . PHE A 1 109 ? 14.247 -0.705 -13.497 1.00 66.38 109 PHE A C 1
ATOM 905 O O . PHE A 1 109 ? 15.123 -1.257 -14.157 1.00 66.38 109 PHE A O 1
ATOM 912 N N . GLN A 1 110 ? 12.990 -1.154 -13.438 1.00 62.19 110 GLN A N 1
ATOM 913 C CA . GLN A 1 110 ? 12.521 -2.352 -14.144 1.00 62.19 110 GLN A CA 1
ATOM 914 C C . GLN A 1 110 ? 12.522 -2.188 -15.671 1.00 62.19 110 GLN A C 1
ATOM 916 O O . GLN A 1 110 ? 12.696 -3.168 -16.386 1.00 62.19 110 GLN A O 1
ATOM 921 N N . SER A 1 111 ? 12.350 -0.962 -16.180 1.00 59.06 111 SER A N 1
ATOM 922 C CA . SER A 1 111 ? 12.426 -0.674 -17.620 1.00 59.06 111 SER A CA 1
ATOM 923 C C . SER A 1 111 ? 13.855 -0.642 -18.173 1.00 59.06 111 SER A C 1
ATOM 925 O O . SER A 1 111 ? 14.036 -0.609 -19.390 1.00 59.06 111 SER A O 1
ATOM 927 N N . ARG A 1 112 ? 14.886 -0.635 -17.311 1.00 61.84 112 ARG A N 1
ATOM 928 C CA . ARG A 1 112 ? 16.273 -0.659 -17.785 1.00 61.84 112 ARG A CA 1
ATOM 929 C C . ARG A 1 112 ? 16.552 -2.013 -18.421 1.00 61.84 112 ARG A C 1
ATOM 931 O O . ARG A 1 112 ? 16.291 -3.039 -17.790 1.00 61.84 112 ARG A O 1
ATOM 938 N N . PRO A 1 113 ? 17.119 -2.038 -19.634 1.00 59.84 113 PRO A N 1
ATOM 939 C CA . PRO A 1 113 ? 17.447 -3.301 -20.254 1.00 59.84 113 PRO A CA 1
ATOM 940 C C . PRO A 1 113 ? 18.502 -4.026 -19.400 1.00 59.84 113 PRO A C 1
ATOM 942 O O . PRO A 1 113 ? 19.365 -3.372 -18.795 1.00 59.84 113 PRO A O 1
ATOM 945 N N . PRO A 1 114 ? 18.440 -5.367 -19.316 1.00 62.38 114 PRO A N 1
ATOM 946 C CA . PRO A 1 114 ? 19.447 -6.139 -18.605 1.00 62.38 114 PRO A CA 1
ATOM 947 C C . PRO A 1 114 ? 20.838 -5.862 -19.199 1.00 62.38 114 PRO A C 1
ATOM 949 O O . PRO A 1 114 ? 20.947 -5.523 -20.384 1.00 62.38 114 PRO A O 1
ATOM 952 N N . PRO A 1 115 ? 21.913 -5.992 -18.400 1.00 64.81 115 PRO A N 1
ATOM 953 C CA . PRO A 1 115 ? 23.260 -5.817 -18.920 1.00 64.81 115 PRO A CA 1
ATOM 954 C C . PRO A 1 115 ? 23.502 -6.797 -20.072 1.00 64.81 115 PRO A C 1
ATOM 956 O O . PRO A 1 115 ? 23.087 -7.954 -20.009 1.00 64.81 115 PRO A O 1
ATOM 959 N N . ALA A 1 116 ? 24.188 -6.329 -21.114 1.00 70.31 116 ALA A N 1
ATOM 960 C CA . ALA A 1 116 ? 24.488 -7.103 -22.315 1.00 70.31 116 ALA A CA 1
ATOM 961 C C . ALA A 1 116 ? 25.243 -8.402 -21.994 1.00 70.31 116 ALA A C 1
ATOM 963 O O . ALA A 1 116 ? 25.055 -9.421 -22.651 1.00 70.31 116 ALA A O 1
ATOM 964 N N . PHE A 1 117 ? 26.095 -8.351 -20.971 1.00 71.31 117 PHE A N 1
ATOM 965 C CA . PHE A 1 117 ? 26.835 -9.478 -20.426 1.00 71.31 117 PHE A CA 1
ATOM 966 C C . PHE A 1 117 ? 27.258 -9.176 -18.984 1.00 71.31 117 PHE A C 1
ATOM 968 O O . PHE A 1 117 ? 27.270 -8.023 -18.548 1.00 71.31 117 PHE A O 1
ATOM 975 N N . LEU A 1 118 ? 27.619 -10.225 -18.245 1.00 67.38 118 LEU A N 1
ATOM 976 C CA . LEU A 1 118 ? 28.240 -10.111 -16.929 1.00 67.38 118 LEU A CA 1
ATOM 977 C C . LEU A 1 118 ? 29.754 -10.256 -17.090 1.00 67.38 118 LEU A C 1
ATOM 979 O O . LEU A 1 118 ? 30.216 -11.157 -17.787 1.00 67.38 118 LEU A O 1
ATOM 983 N N . HIS A 1 119 ? 30.511 -9.367 -16.457 1.00 70.75 119 HIS A N 1
ATOM 984 C CA . HIS A 1 119 ? 31.968 -9.416 -16.424 1.00 70.75 119 HIS A CA 1
ATOM 985 C C . HIS A 1 119 ? 32.451 -9.152 -14.998 1.00 70.75 119 HIS A C 1
ATOM 987 O O . HIS A 1 119 ? 31.930 -8.259 -14.323 1.00 70.75 119 HIS A O 1
ATOM 993 N N . ASP A 1 120 ? 33.440 -9.922 -14.551 1.00 73.19 120 ASP A N 1
ATOM 994 C CA . ASP A 1 120 ? 34.022 -9.796 -13.216 1.00 73.19 120 ASP A CA 1
ATOM 995 C C . ASP A 1 120 ? 34.998 -8.617 -13.188 1.00 73.19 120 ASP A C 1
ATOM 997 O O . ASP A 1 120 ? 36.192 -8.734 -13.461 1.00 73.19 120 ASP A O 1
ATOM 1001 N N . TRP A 1 121 ? 34.457 -7.436 -12.899 1.00 78.75 121 TRP A N 1
ATOM 1002 C CA . TRP A 1 121 ? 35.219 -6.196 -12.905 1.00 78.75 121 TRP A CA 1
ATOM 1003 C C . TRP A 1 121 ? 36.168 -6.083 -11.709 1.00 78.75 121 TRP A C 1
ATOM 1005 O O . TRP A 1 121 ? 35.748 -6.126 -10.552 1.00 78.75 121 TRP A O 1
ATOM 1015 N N . VAL A 1 122 ? 37.440 -5.800 -11.988 1.00 75.75 122 VAL A N 1
ATOM 1016 C CA . VAL A 1 122 ? 38.435 -5.463 -10.962 1.00 75.75 122 VAL A CA 1
ATOM 1017 C C . VAL A 1 122 ? 38.221 -4.023 -10.492 1.00 75.75 122 VAL A C 1
ATOM 1019 O O . VAL A 1 122 ? 38.197 -3.088 -11.295 1.00 75.75 122 VAL A O 1
ATOM 1022 N N . LEU A 1 123 ? 38.065 -3.827 -9.181 1.00 78.50 123 LEU A N 1
ATOM 1023 C CA . LEU A 1 123 ? 37.972 -2.494 -8.584 1.00 78.50 123 LEU A CA 1
ATOM 1024 C C . LEU A 1 123 ? 39.366 -1.880 -8.364 1.00 78.50 123 LEU A C 1
ATOM 1026 O O . LEU A 1 123 ? 40.344 -2.616 -8.183 1.00 78.50 123 LEU A O 1
ATOM 1030 N N . PRO A 1 124 ? 39.477 -0.537 -8.354 1.00 77.62 124 PRO A N 1
ATOM 1031 C CA . PRO A 1 124 ? 40.725 0.131 -8.016 1.00 77.62 124 PRO A CA 1
ATOM 1032 C C . PRO A 1 124 ? 41.258 -0.316 -6.656 1.00 77.62 124 PRO A C 1
ATOM 1034 O O . PRO A 1 124 ? 40.549 -0.266 -5.652 1.00 77.62 124 PRO A O 1
ATOM 1037 N N . HIS A 1 125 ? 42.515 -0.742 -6.631 1.00 74.94 125 HIS A N 1
ATOM 1038 C CA . HIS A 1 125 ? 43.238 -1.131 -5.426 1.00 74.94 125 HIS A CA 1
ATOM 1039 C C . HIS A 1 125 ? 44.668 -0.583 -5.496 1.00 74.94 125 HIS A C 1
ATOM 1041 O O . HIS A 1 125 ? 45.129 -0.150 -6.553 1.00 74.94 125 HIS A O 1
ATOM 1047 N N . LYS A 1 126 ? 45.357 -0.545 -4.354 1.00 69.62 126 LYS A N 1
ATOM 1048 C CA . LYS A 1 126 ? 46.650 0.147 -4.216 1.00 69.62 126 LYS A CA 1
ATOM 1049 C C . LYS A 1 126 ? 47.818 -0.568 -4.902 1.00 69.62 126 LYS A C 1
ATOM 1051 O O . LYS A 1 126 ? 48.836 0.068 -5.134 1.00 69.62 126 LYS A O 1
ATOM 1056 N N . ASP A 1 127 ? 47.652 -1.843 -5.247 1.00 72.75 127 ASP A N 1
ATOM 1057 C CA . ASP A 1 127 ? 48.711 -2.690 -5.817 1.00 72.75 127 ASP A CA 1
ATOM 1058 C C . ASP A 1 127 ? 48.773 -2.637 -7.355 1.00 72.75 127 ASP A C 1
ATOM 1060 O O . ASP A 1 127 ? 49.552 -3.348 -7.990 1.00 72.75 127 ASP A O 1
ATOM 1064 N N . VAL A 1 128 ? 47.957 -1.777 -7.973 1.00 72.19 128 VAL A N 1
ATOM 1065 C CA . VAL A 1 128 ? 47.998 -1.515 -9.414 1.00 72.19 128 VAL A CA 1
ATOM 1066 C C . VAL A 1 128 ? 49.306 -0.778 -9.750 1.00 72.19 128 VAL A C 1
ATOM 1068 O O . VAL A 1 128 ? 49.676 0.141 -9.025 1.00 72.19 128 VAL A O 1
ATOM 1071 N N . PRO A 1 129 ? 50.014 -1.119 -10.841 1.00 74.19 129 PRO A N 1
ATOM 1072 C CA . PRO A 1 129 ? 51.234 -0.410 -11.225 1.00 74.19 129 PRO A CA 1
ATOM 1073 C C . PRO A 1 129 ? 50.973 1.038 -11.673 1.00 74.19 129 PRO A C 1
ATOM 1075 O O . PRO A 1 129 ? 50.056 1.301 -12.459 1.00 74.19 129 PRO A O 1
ATOM 1078 N N . GLU A 1 130 ? 51.836 1.979 -11.277 1.00 66.81 130 GLU A N 1
ATOM 1079 C CA . GLU A 1 130 ? 51.896 3.306 -11.908 1.00 66.81 130 GLU A CA 1
ATOM 1080 C C . GLU A 1 130 ? 52.247 3.130 -13.402 1.00 66.81 130 GLU A C 1
ATOM 1082 O O . GLU A 1 130 ? 53.185 2.392 -13.714 1.00 66.81 130 GLU A O 1
ATOM 1087 N N . PRO A 1 131 ? 51.518 3.734 -14.369 1.00 73.69 131 PRO A N 1
ATOM 1088 C CA . PRO A 1 131 ? 50.644 4.910 -14.272 1.00 73.69 131 PRO A C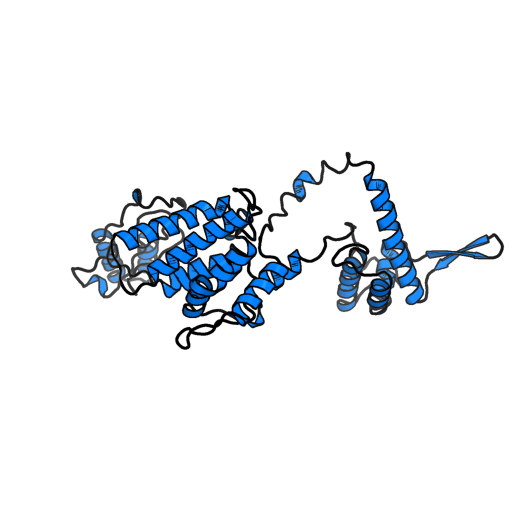A 1
ATOM 1089 C C . PRO A 1 131 ? 49.125 4.625 -14.216 1.00 73.69 131 PRO A C 1
ATOM 1091 O O . PRO A 1 131 ? 48.344 5.522 -14.531 1.00 73.69 131 PRO A O 1
ATOM 1094 N N . TYR A 1 132 ? 48.688 3.402 -13.896 1.00 74.06 132 TYR A N 1
ATOM 1095 C CA . TYR A 1 132 ? 47.276 2.982 -13.980 1.00 74.06 132 TYR A CA 1
ATOM 1096 C C . TYR A 1 132 ? 46.511 3.084 -12.651 1.00 74.06 132 TYR A C 1
ATOM 1098 O O . TYR A 1 132 ? 45.337 2.725 -12.587 1.00 74.06 132 TYR A O 1
ATOM 1106 N N . CYS A 1 133 ? 47.156 3.576 -11.594 1.00 72.94 133 CYS A N 1
ATOM 1107 C CA . CYS A 1 133 ? 46.558 3.728 -10.274 1.00 72.94 133 CYS A CA 1
ATOM 1108 C C . CYS A 1 133 ? 45.424 4.757 -10.275 1.00 72.94 133 CYS A C 1
ATOM 1110 O O . CYS A 1 133 ? 45.583 5.878 -10.761 1.00 72.94 133 CYS A O 1
ATOM 1112 N N . VAL A 1 134 ? 44.310 4.407 -9.635 1.00 76.75 134 VAL A N 1
ATOM 1113 C CA . VAL A 1 134 ? 43.216 5.338 -9.342 1.00 76.75 134 VAL A CA 1
ATOM 1114 C C . VAL A 1 134 ? 43.160 5.521 -7.831 1.00 76.75 134 VAL A C 1
ATOM 1116 O O . VAL A 1 134 ? 42.780 4.608 -7.104 1.00 76.75 134 VAL A O 1
ATOM 1119 N N . LEU A 1 135 ? 43.596 6.691 -7.363 1.00 71.44 135 LEU A N 1
ATOM 1120 C CA . LEU A 1 135 ? 43.785 6.983 -5.934 1.00 71.44 135 LEU A CA 1
ATOM 1121 C C . LEU A 1 135 ? 42.717 7.931 -5.369 1.00 71.44 135 LEU A C 1
ATOM 1123 O O . LEU A 1 135 ? 42.626 8.106 -4.157 1.00 71.44 135 LEU A O 1
ATOM 1127 N N . LEU A 1 136 ? 41.915 8.552 -6.240 1.00 78.75 136 LEU A N 1
ATOM 1128 C CA . LEU A 1 136 ? 40.905 9.542 -5.877 1.00 78.75 136 LEU A CA 1
ATOM 1129 C C . LEU A 1 136 ? 39.502 8.917 -5.868 1.00 78.75 136 LEU A C 1
ATOM 1131 O O . LEU A 1 136 ? 39.065 8.325 -6.853 1.00 78.75 136 LEU A O 1
ATOM 1135 N N . ASP A 1 137 ? 38.734 9.142 -4.799 1.00 76.88 137 ASP A N 1
ATOM 1136 C CA . ASP A 1 137 ? 37.383 8.575 -4.635 1.00 76.88 137 ASP A CA 1
ATOM 1137 C C . ASP A 1 137 ? 36.416 8.926 -5.775 1.00 76.88 137 ASP A C 1
ATOM 1139 O O . ASP A 1 137 ? 35.581 8.115 -6.187 1.00 76.88 137 ASP A O 1
ATOM 1143 N N . HIS A 1 138 ? 36.509 10.147 -6.309 1.00 78.06 138 HIS A N 1
ATOM 1144 C CA . HIS A 1 138 ? 35.669 10.566 -7.430 1.00 78.06 138 HIS A CA 1
ATOM 1145 C C . HIS A 1 138 ? 36.040 9.841 -8.731 1.00 78.06 138 HIS A C 1
ATOM 1147 O O . HIS A 1 138 ? 35.169 9.613 -9.570 1.00 78.06 138 HIS A O 1
ATOM 1153 N N . GLU A 1 139 ? 37.298 9.434 -8.890 1.00 79.62 139 GLU A N 1
ATOM 1154 C CA . GLU A 1 139 ? 37.768 8.645 -10.026 1.00 79.62 139 GLU A CA 1
ATOM 1155 C C . GLU A 1 139 ? 37.363 7.171 -9.882 1.00 79.62 139 GLU A C 1
ATOM 1157 O O . GLU A 1 139 ? 36.915 6.575 -10.860 1.00 79.62 139 GLU A O 1
ATOM 1162 N N . CYS A 1 140 ? 37.369 6.611 -8.666 1.00 79.06 140 CYS A N 1
ATOM 1163 C CA . CYS A 1 140 ? 36.813 5.280 -8.384 1.00 79.06 140 CYS A CA 1
ATOM 1164 C C . CYS A 1 140 ? 35.321 5.195 -8.747 1.00 79.06 140 CYS A C 1
ATOM 1166 O O . CYS A 1 140 ? 34.886 4.246 -9.401 1.00 79.06 140 CYS A O 1
ATOM 1168 N N . LYS A 1 141 ? 34.536 6.231 -8.416 1.00 80.62 141 LYS A N 1
ATOM 1169 C CA . LYS A 1 141 ? 33.127 6.334 -8.845 1.00 80.62 141 LYS A CA 1
ATOM 1170 C C . LYS A 1 141 ? 32.989 6.382 -10.370 1.00 80.62 141 LYS A C 1
ATOM 1172 O O . LYS A 1 141 ? 32.038 5.821 -10.919 1.00 80.62 141 LYS A O 1
ATOM 1177 N N . GLN A 1 142 ? 33.929 7.025 -11.068 1.00 82.56 142 GLN A N 1
ATOM 1178 C CA . GLN A 1 142 ? 33.953 7.030 -12.531 1.00 82.56 142 GLN A CA 1
ATOM 1179 C C . GLN A 1 142 ? 34.314 5.660 -13.116 1.00 82.56 142 GLN A C 1
ATOM 1181 O O . GLN A 1 142 ? 33.710 5.291 -14.117 1.00 82.56 142 GLN A O 1
ATOM 1186 N N . VAL A 1 143 ? 35.207 4.886 -12.489 1.00 82.94 143 VAL A N 1
ATOM 1187 C CA . VAL A 1 143 ? 35.513 3.498 -12.890 1.00 82.94 143 VAL A CA 1
ATOM 1188 C C . VAL A 1 143 ? 34.254 2.631 -12.824 1.00 82.94 143 VAL A C 1
ATOM 1190 O O . VAL A 1 143 ? 33.879 2.013 -13.819 1.00 82.94 143 VAL A O 1
ATOM 1193 N N . THR A 1 144 ? 33.514 2.672 -11.712 1.00 81.56 144 THR A N 1
ATOM 1194 C CA . THR A 1 144 ? 32.237 1.945 -11.597 1.00 81.56 144 THR A CA 1
ATOM 1195 C C . THR A 1 144 ? 31.210 2.410 -12.636 1.00 81.56 144 THR A C 1
ATOM 1197 O O . THR A 1 144 ? 30.446 1.601 -13.160 1.00 81.56 144 THR A O 1
ATOM 1200 N N . ALA A 1 145 ? 31.183 3.707 -12.961 1.00 82.31 145 ALA A N 1
ATOM 1201 C CA . ALA A 1 145 ? 30.321 4.231 -14.017 1.00 82.31 145 ALA A CA 1
ATOM 1202 C C . ALA A 1 145 ? 30.740 3.734 -15.413 1.00 82.31 145 ALA A C 1
ATOM 1204 O O . ALA A 1 145 ? 29.868 3.416 -16.214 1.00 82.31 145 ALA A O 1
ATOM 1205 N N . ILE A 1 146 ? 32.043 3.631 -15.701 1.00 84.44 146 ILE A N 1
ATOM 1206 C CA . ILE A 1 146 ? 32.563 3.082 -16.962 1.00 84.44 146 ILE A CA 1
ATOM 1207 C C . ILE A 1 146 ? 32.194 1.600 -17.088 1.00 84.44 146 ILE A C 1
ATOM 1209 O O . ILE A 1 146 ? 31.662 1.216 -18.122 1.00 84.44 146 ILE A O 1
ATOM 1213 N N . HIS A 1 147 ? 32.368 0.791 -16.038 1.00 84.88 147 HIS A N 1
ATOM 1214 C CA . HIS A 1 147 ? 31.958 -0.622 -16.048 1.00 84.88 147 HIS A CA 1
ATOM 1215 C C . HIS A 1 147 ? 30.473 -0.785 -16.409 1.00 84.88 147 HIS A C 1
ATOM 1217 O O . HIS A 1 147 ? 30.119 -1.591 -17.266 1.00 84.88 147 HIS A O 1
ATOM 1223 N N . LYS A 1 148 ? 29.595 0.033 -15.808 1.00 80.62 148 LYS A N 1
ATOM 1224 C CA . LYS A 1 148 ? 28.157 0.039 -16.131 1.00 80.62 148 LYS A CA 1
ATOM 1225 C C . LYS A 1 148 ? 27.883 0.439 -17.585 1.00 80.62 148 LYS A C 1
ATOM 1227 O O . LYS A 1 148 ? 27.036 -0.178 -18.223 1.00 80.62 148 LYS A O 1
ATOM 1232 N N . LEU A 1 149 ? 28.602 1.433 -18.113 1.00 82.69 149 LEU A N 1
ATOM 1233 C CA . LEU A 1 149 ? 28.467 1.860 -19.510 1.00 82.69 149 LEU A CA 1
ATOM 1234 C C . LEU A 1 149 ? 28.881 0.759 -20.493 1.00 82.69 149 LEU A C 1
ATOM 1236 O O . LEU A 1 149 ? 28.167 0.523 -21.460 1.00 82.69 149 LEU A O 1
ATOM 1240 N N . LEU A 1 150 ? 29.981 0.051 -20.223 1.00 82.00 150 LEU A N 1
ATOM 1241 C CA . LEU A 1 150 ? 30.464 -1.037 -21.084 1.00 82.00 150 LEU A CA 1
ATOM 1242 C C . LEU A 1 150 ? 29.531 -2.259 -21.084 1.00 82.00 150 LEU A C 1
ATOM 1244 O O . LEU A 1 150 ? 29.478 -2.981 -22.072 1.00 82.00 150 LEU A O 1
ATOM 1248 N N . MET A 1 151 ? 28.771 -2.472 -20.005 1.00 77.12 151 MET A N 1
ATOM 1249 C CA . MET A 1 151 ? 27.753 -3.528 -19.915 1.00 77.12 151 MET A CA 1
ATOM 1250 C C . MET A 1 151 ? 26.385 -3.119 -20.492 1.00 77.12 151 MET A C 1
ATOM 1252 O O . MET A 1 151 ? 25.450 -3.915 -20.448 1.00 77.12 151 MET A O 1
ATOM 1256 N N . THR A 1 152 ? 26.218 -1.894 -21.001 1.00 77.31 152 THR A N 1
ATOM 1257 C CA . THR A 1 152 ? 24.932 -1.448 -21.570 1.00 77.31 152 THR A CA 1
ATOM 1258 C C . THR A 1 152 ? 24.733 -2.060 -22.964 1.00 77.31 152 THR A C 1
ATOM 1260 O O . THR A 1 152 ? 25.675 -2.053 -23.756 1.00 77.31 152 THR A O 1
ATOM 1263 N N . PRO A 1 153 ? 23.542 -2.588 -23.306 1.00 73.75 153 PRO A N 1
ATOM 1264 C CA . PRO A 1 153 ? 23.308 -3.181 -24.622 1.00 73.75 153 PRO A CA 1
ATOM 1265 C C . PRO A 1 153 ? 23.466 -2.170 -25.762 1.00 73.75 153 PRO A C 1
ATOM 1267 O O . PRO A 1 153 ? 23.002 -1.034 -25.667 1.00 73.75 153 PRO A O 1
ATOM 1270 N N . LEU A 1 154 ? 24.103 -2.616 -26.853 1.00 71.06 154 LEU A N 1
ATOM 1271 C CA . LEU A 1 154 ? 24.332 -1.831 -28.077 1.00 71.06 154 LEU A CA 1
ATOM 1272 C C . LEU A 1 154 ? 23.220 -1.995 -29.133 1.00 71.06 154 LEU A C 1
ATOM 1274 O O . LEU A 1 154 ? 23.188 -1.255 -30.113 1.00 71.06 154 LEU A O 1
ATOM 1278 N N . LYS A 1 155 ? 22.317 -2.972 -28.959 1.00 67.88 155 LYS A N 1
ATOM 1279 C CA . LYS A 1 155 ? 21.166 -3.239 -29.843 1.00 67.88 155 LYS A CA 1
ATOM 1280 C C . LYS A 1 155 ? 19.918 -3.571 -29.008 1.00 67.88 155 LYS A C 1
ATOM 1282 O O . LYS A 1 155 ? 20.048 -4.257 -27.998 1.00 67.88 155 LYS A O 1
ATOM 1287 N N . GLY A 1 156 ? 18.733 -3.115 -29.436 1.00 63.44 156 GLY A N 1
ATOM 1288 C CA . GLY A 1 156 ? 17.430 -3.363 -28.782 1.00 63.44 156 GLY A CA 1
ATOM 1289 C C . GLY A 1 156 ? 16.760 -2.112 -28.183 1.00 63.44 156 GLY A C 1
ATOM 1290 O O . GLY A 1 156 ? 17.322 -1.016 -28.236 1.00 63.44 156 GLY A O 1
ATOM 1291 N N . GLU A 1 157 ? 15.559 -2.252 -27.614 1.00 45.31 157 GLU A N 1
ATOM 1292 C CA . GLU A 1 157 ? 14.874 -1.159 -26.900 1.00 45.31 157 GLU A CA 1
ATOM 1293 C C . GLU A 1 157 ? 15.664 -0.750 -25.640 1.00 45.31 157 GLU A C 1
ATOM 1295 O O . GLU A 1 157 ? 16.034 -1.591 -24.824 1.00 45.31 157 GLU A O 1
ATOM 1300 N N . GLY A 1 158 ? 15.978 0.545 -25.505 1.00 56.19 158 GLY A N 1
ATOM 1301 C CA . GLY A 1 158 ? 16.805 1.074 -24.407 1.00 56.19 158 GLY A CA 1
ATOM 1302 C C . GLY A 1 158 ? 18.327 0.953 -24.601 1.00 56.19 158 GLY A C 1
ATOM 1303 O O . GLY A 1 158 ? 19.079 1.247 -23.670 1.00 56.19 158 GLY A O 1
ATOM 1304 N N . SER A 1 159 ? 18.792 0.535 -25.785 1.00 70.69 159 SER A N 1
ATOM 1305 C CA . SER A 1 159 ? 20.222 0.459 -26.126 1.00 70.69 159 SER A CA 1
ATOM 1306 C C . SER A 1 159 ? 20.863 1.827 -26.393 1.00 70.69 159 SER A C 1
ATOM 1308 O O . SER A 1 159 ? 20.189 2.799 -26.741 1.00 70.69 159 SER A O 1
ATOM 1310 N N . ILE A 1 160 ? 22.189 1.901 -26.241 1.00 76.06 160 ILE A N 1
ATOM 1311 C CA . ILE A 1 160 ? 22.991 3.065 -26.646 1.00 76.06 160 ILE A CA 1
ATOM 1312 C C . ILE A 1 160 ? 23.711 2.768 -27.961 1.00 76.06 160 ILE A C 1
ATOM 1314 O O . ILE A 1 160 ? 24.220 1.668 -28.164 1.00 76.06 160 ILE A O 1
ATOM 1318 N N . THR A 1 161 ? 23.797 3.753 -28.854 1.00 80.75 161 THR A N 1
ATOM 1319 C CA . THR A 1 161 ? 24.587 3.599 -30.084 1.00 80.75 161 THR A CA 1
ATOM 1320 C C . THR A 1 161 ? 26.085 3.681 -29.787 1.00 80.75 161 THR A C 1
ATOM 1322 O O . THR A 1 161 ? 26.504 4.321 -28.820 1.00 80.75 161 THR A O 1
ATOM 1325 N N . GLU A 1 162 ? 26.924 3.104 -30.650 1.00 78.94 162 GLU A N 1
ATOM 1326 C CA . GLU A 1 162 ? 28.391 3.189 -30.527 1.00 78.94 162 GLU A CA 1
ATOM 1327 C C . GLU A 1 162 ? 28.885 4.647 -30.442 1.00 78.94 162 GLU A C 1
ATOM 1329 O O . GLU A 1 162 ? 29.772 4.977 -29.652 1.00 78.94 162 GLU A O 1
ATOM 1334 N N . ALA A 1 163 ? 28.243 5.555 -31.185 1.00 79.19 163 ALA A N 1
ATOM 1335 C CA . ALA A 1 163 ? 28.530 6.987 -31.140 1.00 79.19 163 ALA A CA 1
ATOM 1336 C C . ALA A 1 163 ? 28.171 7.622 -29.781 1.00 79.19 163 ALA A C 1
ATOM 1338 O O . ALA A 1 163 ? 28.914 8.464 -29.267 1.00 79.19 163 ALA 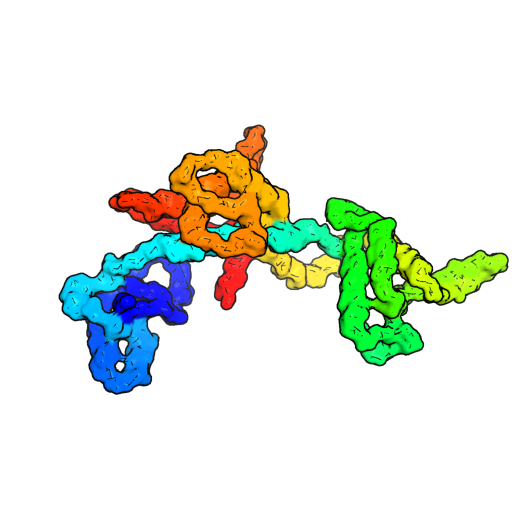A O 1
ATOM 1339 N N . GLN A 1 164 ? 27.054 7.213 -29.169 1.00 81.62 164 GLN A N 1
ATOM 1340 C CA . GLN A 1 164 ? 26.658 7.663 -27.832 1.00 81.62 164 GLN A CA 1
ATOM 1341 C C . GLN A 1 164 ? 27.582 7.096 -26.749 1.00 81.62 164 GLN A C 1
ATOM 1343 O O . GLN A 1 164 ? 27.992 7.849 -25.864 1.00 81.62 164 GLN A O 1
ATOM 1348 N N . LEU A 1 165 ? 27.958 5.815 -26.841 1.00 82.94 165 LEU A N 1
ATOM 1349 C CA . LEU A 1 165 ? 28.922 5.184 -25.936 1.00 82.94 165 LEU A CA 1
ATOM 1350 C C . LEU A 1 165 ? 30.274 5.907 -25.997 1.00 82.94 165 LEU A C 1
ATOM 1352 O O . LEU A 1 165 ? 30.802 6.317 -24.962 1.00 82.94 165 LEU A O 1
ATOM 1356 N N . SER A 1 166 ? 30.785 6.162 -27.204 1.00 82.38 166 SER A N 1
ATOM 1357 C CA . SER A 1 166 ? 32.031 6.905 -27.416 1.00 82.38 166 SER A CA 1
ATOM 1358 C C . SER A 1 166 ? 31.972 8.311 -26.803 1.00 82.38 166 SER A C 1
ATOM 1360 O O . SER A 1 166 ? 32.854 8.697 -26.032 1.00 82.38 166 SER A O 1
ATOM 1362 N N . LYS A 1 167 ? 30.880 9.056 -27.028 1.00 86.25 167 LYS A N 1
ATOM 1363 C CA . LYS A 1 167 ? 30.672 10.387 -26.432 1.00 86.25 167 LYS A CA 1
ATOM 1364 C C . LYS A 1 167 ? 30.646 10.343 -24.898 1.00 86.25 167 LYS A C 1
ATOM 1366 O O . LYS A 1 167 ? 31.237 11.207 -24.248 1.00 86.25 167 LYS A O 1
ATOM 1371 N N . GLN A 1 168 ? 29.984 9.348 -24.307 1.00 85.19 168 GLN A N 1
ATOM 1372 C CA . GLN A 1 168 ? 29.890 9.215 -22.851 1.00 85.19 168 GLN A CA 1
ATOM 1373 C C . GLN A 1 168 ? 31.219 8.792 -22.216 1.00 85.19 168 GLN A C 1
ATOM 1375 O O . GLN A 1 168 ? 31.579 9.329 -21.166 1.00 85.19 168 GLN A O 1
ATOM 1380 N N . LEU A 1 169 ? 31.989 7.912 -22.859 1.00 85.38 169 LEU A N 1
ATOM 1381 C CA . LEU A 1 169 ? 33.333 7.534 -22.415 1.00 85.38 169 LEU A CA 1
ATOM 1382 C C . LEU A 1 169 ? 34.313 8.711 -22.538 1.00 85.38 169 LEU A C 1
ATOM 1384 O O . LEU A 1 169 ? 35.074 8.975 -21.608 1.00 85.38 169 LEU A O 1
ATOM 1388 N N . LEU A 1 170 ? 34.227 9.502 -23.614 1.00 85.94 170 LEU A N 1
ATOM 1389 C CA . LEU A 1 170 ? 35.024 10.723 -23.789 1.00 85.94 170 LEU A CA 1
ATOM 1390 C C . LEU A 1 170 ? 34.744 11.791 -22.723 1.00 85.94 170 LEU A C 1
ATOM 1392 O O . LEU A 1 170 ? 35.605 12.638 -22.488 1.00 85.94 170 LEU A O 1
ATOM 1396 N N . SER A 1 171 ? 33.596 11.751 -22.045 1.00 86.06 171 SER A N 1
ATOM 1397 C CA . SER A 1 171 ? 33.293 12.670 -20.938 1.00 86.06 171 SER A CA 1
ATOM 1398 C C . SER A 1 171 ? 33.985 12.300 -19.614 1.00 86.06 171 SER A C 1
ATOM 1400 O O . SER A 1 171 ? 34.082 13.144 -18.728 1.00 86.06 171 SER A O 1
ATOM 1402 N N . LYS A 1 172 ? 34.495 11.066 -19.464 1.00 85.81 172 LYS A N 1
ATOM 1403 C CA . LYS A 1 172 ? 35.140 10.575 -18.226 1.00 85.81 172 LYS A CA 1
ATOM 1404 C C . LYS A 1 172 ? 36.606 10.991 -18.127 1.00 85.81 172 LYS A C 1
ATOM 1406 O O . LYS A 1 172 ? 37.215 11.344 -19.132 1.00 85.81 172 LYS A O 1
ATOM 1411 N N . ASN A 1 173 ? 37.205 10.958 -16.941 1.00 85.25 173 ASN A N 1
ATOM 1412 C CA . ASN A 1 173 ? 38.614 11.317 -16.760 1.00 85.25 173 ASN A CA 1
ATOM 1413 C C . ASN A 1 173 ? 39.540 10.296 -17.444 1.00 85.25 173 ASN A C 1
ATOM 1415 O O . ASN A 1 173 ? 39.194 9.129 -17.628 1.00 85.25 173 ASN A O 1
ATOM 1419 N N . ALA A 1 174 ? 40.744 10.736 -17.819 1.00 81.19 174 ALA A N 1
ATOM 1420 C CA . ALA A 1 174 ? 41.708 9.877 -18.506 1.00 81.19 174 ALA A CA 1
ATOM 1421 C C . ALA A 1 174 ? 42.244 8.742 -17.612 1.00 81.19 174 ALA A C 1
ATOM 1423 O O . ALA A 1 174 ? 42.522 7.666 -18.130 1.00 81.19 174 ALA A O 1
ATOM 1424 N N . GLN A 1 175 ? 42.367 8.959 -16.296 1.00 80.19 175 GLN A N 1
ATOM 1425 C CA . GLN A 1 175 ? 42.898 7.955 -15.365 1.00 80.19 175 GLN A CA 1
ATOM 1426 C C . GLN A 1 175 ? 41.954 6.753 -15.166 1.00 80.19 175 GLN A C 1
ATOM 1428 O O . GLN A 1 175 ? 42.396 5.628 -15.396 1.00 80.19 175 GLN A O 1
ATOM 1433 N N . PRO A 1 176 ? 40.642 6.937 -14.901 1.00 81.94 176 PRO A N 1
ATOM 1434 C CA . PRO A 1 176 ? 39.669 5.843 -14.929 1.00 81.94 176 PRO A CA 1
ATOM 1435 C C . PRO A 1 176 ? 39.663 5.036 -16.234 1.00 81.94 176 PRO A C 1
ATOM 1437 O O . PRO A 1 176 ? 39.588 3.813 -16.194 1.00 81.94 176 PRO A O 1
ATOM 1440 N N . LEU A 1 177 ? 39.774 5.695 -17.394 1.00 81.88 177 LEU A N 1
ATOM 1441 C CA . LEU A 1 177 ? 39.805 5.010 -18.695 1.00 81.88 177 LEU A CA 1
ATOM 1442 C C . LEU A 1 177 ? 41.080 4.177 -18.885 1.00 81.88 177 LEU A C 1
ATOM 1444 O O . LEU A 1 177 ? 41.015 3.077 -19.426 1.00 81.88 177 LEU A O 1
ATOM 1448 N N . LYS A 1 178 ? 42.231 4.681 -18.425 1.00 81.44 178 LYS A N 1
ATOM 1449 C CA . LYS A 1 178 ? 43.505 3.948 -18.439 1.00 81.44 178 LYS A CA 1
ATOM 1450 C C . LYS A 1 178 ? 43.467 2.728 -17.524 1.00 81.44 178 LYS A C 1
ATOM 1452 O O . LYS A 1 178 ? 43.950 1.675 -17.923 1.00 81.44 178 LYS A O 1
ATOM 1457 N N . PHE A 1 179 ? 42.873 2.859 -16.339 1.00 81.50 179 PHE A N 1
ATOM 1458 C CA . PHE A 1 179 ? 42.683 1.743 -15.415 1.00 81.50 179 PHE A CA 1
ATOM 1459 C C . PHE A 1 179 ? 41.800 0.648 -16.023 1.00 81.50 179 PHE A C 1
ATOM 1461 O O . PHE A 1 179 ? 42.203 -0.508 -16.050 1.00 81.50 179 PHE A O 1
ATOM 1468 N N . VAL A 1 180 ? 40.640 1.010 -16.583 1.00 80.38 180 VAL A N 1
ATOM 1469 C CA . VAL A 1 180 ? 39.735 0.033 -17.217 1.00 80.38 180 VAL A CA 1
ATOM 1470 C C . VAL A 1 180 ? 40.374 -0.609 -18.452 1.00 80.38 180 VAL A C 1
ATOM 1472 O O . VAL A 1 180 ? 40.244 -1.809 -18.666 1.00 80.38 180 VAL A O 1
ATOM 1475 N N . GLY A 1 181 ? 41.113 0.162 -19.254 1.00 78.00 181 GLY A N 1
ATOM 1476 C CA . GLY A 1 181 ? 41.871 -0.400 -20.371 1.00 78.00 181 GLY A CA 1
ATOM 1477 C C . GLY A 1 181 ? 42.954 -1.382 -19.911 1.00 78.00 181 GLY A C 1
ATOM 1478 O O . GLY A 1 181 ? 43.159 -2.413 -20.548 1.00 78.00 181 GLY A O 1
ATOM 1479 N N . TYR A 1 182 ? 43.635 -1.086 -18.796 1.00 80.12 182 TYR A N 1
ATOM 1480 C CA . TYR A 1 182 ? 44.646 -1.964 -18.201 1.00 80.12 182 TYR A CA 1
ATOM 1481 C C . TYR A 1 182 ? 44.037 -3.287 -17.735 1.00 80.12 182 TYR A C 1
ATOM 1483 O O . TYR A 1 182 ? 44.543 -4.346 -18.098 1.00 80.12 182 TYR A O 1
ATOM 1491 N N . THR A 1 183 ? 42.938 -3.232 -16.980 1.00 76.69 183 THR A N 1
ATOM 1492 C CA . THR A 1 183 ? 42.286 -4.427 -16.428 1.00 76.69 183 THR A CA 1
ATOM 1493 C C . THR A 1 183 ? 41.682 -5.320 -17.508 1.00 76.69 183 THR A C 1
ATOM 1495 O O . THR A 1 183 ? 41.728 -6.538 -17.374 1.00 76.69 183 THR A O 1
ATOM 1498 N N . LEU A 1 184 ? 41.179 -4.738 -18.601 1.00 73.38 184 LEU A N 1
ATOM 1499 C CA . LEU A 1 184 ? 40.661 -5.484 -19.753 1.00 73.38 184 LEU A CA 1
ATOM 1500 C C . LEU A 1 184 ? 41.753 -5.965 -20.724 1.00 73.38 184 LEU A C 1
ATOM 1502 O O . LEU A 1 184 ? 41.452 -6.690 -21.670 1.00 73.38 184 LEU A O 1
ATOM 1506 N N . GLY A 1 185 ? 43.009 -5.547 -20.535 1.00 71.56 185 GLY A N 1
ATOM 1507 C CA . GLY A 1 185 ? 44.107 -5.851 -21.457 1.00 71.56 185 GLY A CA 1
ATOM 1508 C C . GLY A 1 185 ? 44.011 -5.138 -22.815 1.00 71.56 185 GLY A C 1
ATOM 1509 O O . GLY A 1 185 ? 44.726 -5.501 -23.745 1.00 71.56 185 GLY A O 1
ATOM 1510 N N . THR A 1 186 ? 43.169 -4.107 -22.946 1.00 62.09 186 THR A N 1
ATOM 1511 C CA . THR A 1 186 ? 42.860 -3.409 -24.211 1.00 62.09 186 THR A CA 1
ATOM 1512 C C . THR A 1 186 ? 43.741 -2.185 -24.474 1.00 62.09 186 THR A C 1
ATOM 1514 O O . THR A 1 186 ? 43.467 -1.395 -25.371 1.00 62.09 186 THR A O 1
ATOM 1517 N N . LEU A 1 187 ? 44.821 -1.988 -23.708 1.00 61.00 187 LEU A N 1
ATOM 1518 C CA . LEU A 1 187 ? 45.715 -0.826 -23.854 1.00 61.00 187 LEU A CA 1
ATOM 1519 C C . LEU A 1 187 ? 46.604 -0.851 -25.102 1.00 61.00 187 LEU A C 1
ATOM 1521 O O . LEU A 1 187 ? 47.215 0.171 -25.437 1.00 61.00 187 LEU A O 1
ATOM 1525 N N . LYS A 1 188 ? 46.745 -2.015 -25.737 1.00 65.69 188 LYS A N 1
ATOM 1526 C CA . LYS A 1 188 ? 47.648 -2.234 -26.864 1.00 65.69 188 LYS A CA 1
ATOM 1527 C C . LYS A 1 188 ? 46.854 -2.504 -28.131 1.00 65.69 188 LYS A C 1
ATOM 1529 O O . LYS A 1 188 ? 45.875 -3.238 -28.100 1.00 65.69 188 LYS A O 1
ATOM 1534 N N . TYR A 1 189 ? 47.328 -1.954 -29.240 1.00 53.66 189 TYR A N 1
ATOM 1535 C CA . TYR A 1 189 ? 46.811 -2.252 -30.571 1.00 53.66 189 TYR A CA 1
ATOM 1536 C C . TYR A 1 189 ? 47.962 -2.424 -31.561 1.00 53.66 189 TYR A C 1
ATOM 1538 O O . TYR A 1 189 ? 49.058 -1.882 -31.371 1.00 53.66 189 TYR A O 1
ATOM 1546 N N . THR A 1 190 ? 47.720 -3.212 -32.605 1.00 51.97 190 THR A N 1
ATOM 1547 C CA . THR A 1 190 ? 48.737 -3.601 -33.585 1.00 51.97 190 THR A CA 1
ATOM 1548 C C . THR A 1 190 ? 48.632 -2.719 -34.819 1.00 51.97 190 THR A C 1
ATOM 1550 O O . THR A 1 190 ? 47.586 -2.663 -35.458 1.00 51.97 190 THR A O 1
ATOM 1553 N N . ILE A 1 191 ? 49.723 -2.041 -35.178 1.00 51.16 191 ILE A N 1
ATOM 1554 C CA . ILE A 1 191 ? 49.821 -1.291 -36.436 1.00 51.16 191 ILE A CA 1
ATOM 1555 C C . ILE A 1 191 ? 50.744 -2.062 -37.379 1.00 51.16 191 ILE A C 1
ATOM 1557 O O . ILE A 1 191 ? 51.857 -2.431 -36.998 1.00 51.16 191 ILE A O 1
ATOM 1561 N N . HIS A 1 192 ? 50.299 -2.285 -38.615 1.00 47.94 192 HIS A N 1
ATOM 1562 C CA . HIS A 1 192 ? 51.120 -2.877 -39.668 1.00 47.94 192 HIS A CA 1
ATOM 1563 C C . HIS A 1 192 ? 51.798 -1.767 -40.469 1.00 47.94 192 HIS A C 1
ATOM 1565 O O . HIS A 1 192 ? 51.136 -0.994 -41.158 1.00 47.94 192 HIS A O 1
ATOM 1571 N N . VAL A 1 193 ? 53.124 -1.679 -40.372 1.00 49.69 193 VAL A N 1
ATOM 1572 C CA . VAL A 1 193 ? 53.933 -0.736 -41.154 1.00 49.69 193 VAL A CA 1
ATOM 1573 C C . VAL A 1 193 ? 54.976 -1.553 -41.907 1.00 49.69 193 VAL A C 1
ATOM 1575 O O . VAL A 1 193 ? 55.812 -2.196 -41.278 1.00 49.69 193 VAL A O 1
ATOM 1578 N N . HIS A 1 194 ? 54.906 -1.552 -43.244 1.00 42.22 194 HIS A N 1
ATOM 1579 C CA . HIS A 1 194 ? 55.809 -2.308 -44.127 1.00 42.22 194 HIS A CA 1
ATOM 1580 C C . HIS A 1 194 ? 55.977 -3.784 -43.703 1.00 42.22 194 HIS A C 1
ATOM 1582 O O . HIS A 1 194 ? 57.065 -4.202 -43.313 1.00 42.22 194 HIS A O 1
ATOM 1588 N N . GLU A 1 195 ? 54.878 -4.550 -43.710 1.00 51.50 195 GLU A N 1
ATOM 1589 C CA . GLU A 1 195 ? 54.825 -6.001 -43.407 1.00 51.50 195 GLU A CA 1
ATOM 1590 C C . GLU A 1 195 ? 55.255 -6.421 -41.985 1.00 51.50 195 GLU A C 1
ATOM 1592 O O . GLU A 1 195 ? 55.151 -7.594 -41.629 1.00 51.50 195 GLU A O 1
ATOM 1597 N N . LYS A 1 196 ? 55.655 -5.481 -41.118 1.00 41.38 196 LYS A N 1
ATOM 1598 C CA . LYS A 1 196 ? 55.979 -5.743 -39.709 1.00 41.38 196 LYS A CA 1
ATOM 1599 C C . LYS A 1 196 ? 54.873 -5.221 -38.796 1.00 41.38 196 LYS A C 1
ATOM 1601 O O . LYS A 1 196 ? 54.502 -4.047 -38.842 1.00 41.38 196 LYS A O 1
ATOM 1606 N N . ALA A 1 197 ? 54.350 -6.108 -37.954 1.00 43.44 197 ALA A N 1
ATOM 1607 C CA . ALA A 1 197 ? 53.414 -5.766 -36.891 1.00 43.44 197 ALA A CA 1
ATOM 1608 C C . ALA A 1 197 ? 54.170 -5.100 -35.730 1.00 43.44 197 ALA A C 1
ATOM 1610 O O . ALA A 1 197 ? 55.133 -5.665 -35.210 1.00 43.44 197 ALA A O 1
ATOM 1611 N N . LYS A 1 198 ? 53.750 -3.900 -35.321 1.00 53.78 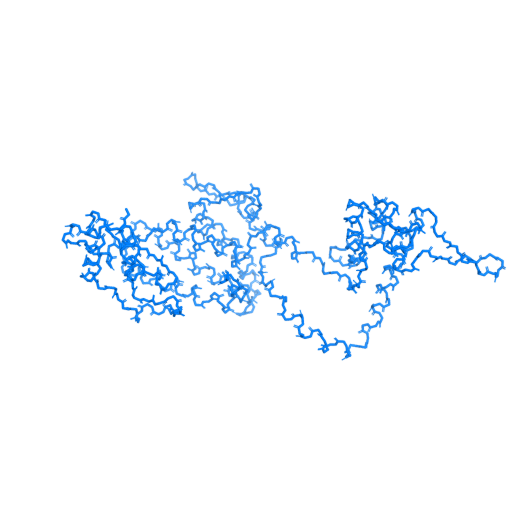198 LYS A N 1
ATOM 1612 C CA . LYS A 1 198 ? 54.293 -3.199 -34.151 1.00 53.78 198 LYS A CA 1
ATOM 1613 C C . LYS A 1 198 ? 53.181 -2.965 -33.131 1.00 53.78 198 LYS A C 1
ATOM 1615 O O . LYS A 1 198 ? 52.173 -2.342 -33.460 1.00 53.78 198 LYS A O 1
ATOM 1620 N N . GLU A 1 199 ? 53.379 -3.435 -31.898 1.00 56.03 199 GLU A N 1
ATOM 1621 C CA . GLU A 1 199 ? 52.483 -3.134 -30.774 1.00 56.03 199 GLU A CA 1
ATOM 1622 C C . GLU A 1 199 ? 52.685 -1.689 -30.310 1.00 56.03 199 GLU A C 1
ATOM 1624 O O . GLU A 1 199 ? 53.803 -1.266 -29.996 1.00 56.03 199 GLU A O 1
ATOM 1629 N N . VAL A 1 200 ? 51.596 -0.926 -30.248 1.00 63.28 200 VAL A N 1
ATOM 1630 C CA . VAL A 1 200 ? 51.599 0.462 -29.780 1.00 63.28 200 VAL A CA 1
ATOM 1631 C C . VAL A 1 200 ? 50.635 0.603 -28.605 1.00 63.28 200 VAL A C 1
ATOM 1633 O O . VAL A 1 200 ? 49.511 0.109 -28.639 1.00 63.28 200 VAL A O 1
ATOM 1636 N N . VAL A 1 201 ? 51.083 1.291 -27.552 1.00 64.38 201 VAL A N 1
ATOM 1637 C CA . VAL A 1 201 ? 50.257 1.612 -26.378 1.00 64.38 201 VAL A CA 1
ATOM 1638 C C . VAL A 1 201 ? 49.437 2.868 -26.664 1.00 64.38 201 VAL A C 1
ATOM 1640 O O . VAL A 1 201 ? 49.988 3.884 -27.100 1.00 64.38 201 VAL A O 1
ATOM 1643 N N . ALA A 1 202 ? 48.132 2.822 -26.399 1.00 67.62 202 ALA A N 1
ATOM 1644 C CA . ALA A 1 202 ? 47.248 3.973 -26.547 1.00 67.62 202 ALA A CA 1
ATOM 1645 C C . ALA A 1 202 ? 47.632 5.101 -25.572 1.00 67.62 202 ALA A C 1
ATOM 1647 O O . ALA A 1 202 ? 47.610 4.933 -24.352 1.00 67.62 202 ALA A O 1
ATOM 1648 N N . LYS A 1 203 ? 47.993 6.272 -26.116 1.00 63.94 203 LYS A N 1
ATOM 1649 C CA . LYS A 1 203 ? 48.411 7.451 -25.329 1.00 63.94 203 LYS A CA 1
ATOM 1650 C C . LYS A 1 203 ? 47.324 8.522 -25.261 1.00 63.94 203 LYS A C 1
ATOM 1652 O O . LYS A 1 203 ? 47.213 9.213 -24.250 1.00 63.94 203 LYS A O 1
ATOM 1657 N N . ALA A 1 204 ? 46.528 8.662 -26.322 1.00 74.62 204 ALA A N 1
ATOM 1658 C CA . ALA A 1 204 ? 45.452 9.643 -26.393 1.00 74.62 204 ALA A CA 1
ATOM 1659 C C . ALA A 1 204 ? 44.130 9.079 -25.851 1.00 74.62 204 ALA A C 1
ATOM 1661 O O . ALA A 1 204 ? 43.796 7.911 -26.048 1.00 74.62 204 ALA A O 1
ATOM 1662 N N . LYS A 1 205 ? 43.330 9.943 -25.220 1.00 76.31 205 LYS A N 1
ATOM 1663 C CA . LYS A 1 205 ? 42.012 9.589 -24.671 1.00 76.31 205 LYS A CA 1
ATOM 1664 C C . LYS A 1 205 ? 41.055 9.036 -25.736 1.00 76.31 205 LYS A C 1
ATOM 1666 O O . LYS A 1 205 ? 40.342 8.079 -25.467 1.00 76.31 205 LYS A O 1
ATOM 1671 N N . SER A 1 206 ? 41.072 9.599 -26.944 1.00 74.38 206 SER A N 1
ATOM 1672 C CA . SER A 1 206 ? 40.264 9.133 -28.079 1.00 74.38 206 SER A CA 1
ATOM 1673 C C . SER A 1 206 ? 40.625 7.715 -28.527 1.00 74.38 206 SER A C 1
ATOM 1675 O O . SER A 1 206 ? 39.733 6.942 -28.856 1.00 74.38 206 SER A O 1
ATOM 1677 N N . GLN A 1 207 ? 41.911 7.355 -28.477 1.00 75.62 207 GLN A N 1
ATOM 1678 C CA . GLN A 1 207 ? 42.392 6.012 -28.815 1.00 75.62 207 GLN A CA 1
ATOM 1679 C C . GLN A 1 207 ? 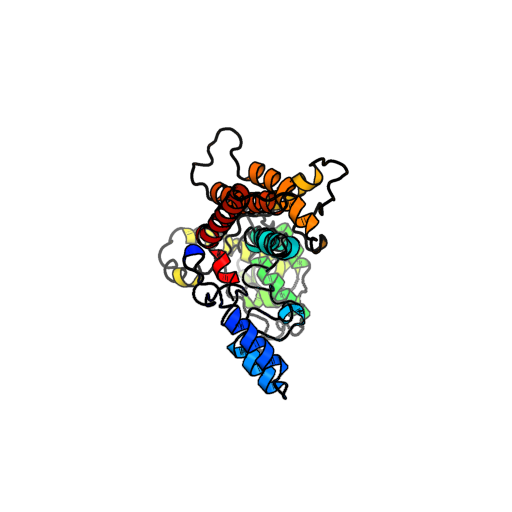41.950 4.981 -27.770 1.00 75.62 207 GLN A C 1
ATOM 1681 O O . GLN A 1 207 ? 41.493 3.907 -28.136 1.00 75.62 207 GLN A O 1
ATOM 1686 N N . LEU A 1 208 ? 42.014 5.324 -26.478 1.00 75.88 208 LEU A N 1
ATOM 1687 C CA . LEU A 1 208 ? 41.519 4.455 -25.401 1.00 75.88 208 LEU A CA 1
ATOM 1688 C C . LEU A 1 208 ? 40.013 4.198 -25.519 1.00 75.88 208 LEU A C 1
ATOM 1690 O O . LEU A 1 208 ? 39.564 3.072 -25.342 1.00 75.88 208 LEU A O 1
ATOM 1694 N N . VAL A 1 209 ? 39.229 5.231 -25.844 1.00 79.56 209 VAL A N 1
ATOM 1695 C CA . VAL A 1 209 ? 37.782 5.079 -26.045 1.00 79.56 209 VAL A CA 1
ATOM 1696 C C . VAL A 1 209 ? 37.476 4.191 -27.251 1.00 79.56 209 VAL A C 1
ATOM 1698 O O . VAL A 1 209 ? 36.606 3.334 -27.141 1.00 79.56 209 VAL A O 1
ATOM 1701 N N . ALA A 1 210 ? 38.199 4.349 -28.364 1.00 80.06 210 ALA A N 1
ATOM 1702 C CA . ALA A 1 210 ? 38.023 3.497 -29.539 1.00 80.06 210 ALA A CA 1
ATOM 1703 C C . ALA A 1 210 ? 38.272 2.013 -29.215 1.00 80.06 210 ALA A C 1
ATOM 1705 O O . ALA A 1 210 ? 37.437 1.181 -29.550 1.00 80.06 210 ALA A O 1
ATOM 1706 N N . LEU A 1 211 ? 39.344 1.704 -28.476 1.00 78.75 211 LEU A N 1
ATOM 1707 C CA . LEU A 1 211 ? 39.679 0.330 -28.073 1.00 78.75 211 LEU A CA 1
ATOM 1708 C C . LEU A 1 211 ? 38.656 -0.273 -27.104 1.00 78.75 211 LEU A C 1
ATOM 1710 O O . LEU A 1 211 ? 38.360 -1.462 -27.174 1.00 78.75 211 LEU A O 1
ATOM 1714 N N . LEU A 1 212 ? 38.083 0.536 -26.209 1.00 81.00 212 LEU A N 1
ATOM 1715 C CA . LEU A 1 212 ? 37.016 0.081 -25.315 1.00 81.00 212 LEU A CA 1
ATOM 1716 C C . LEU A 1 212 ? 35.707 -0.188 -26.067 1.00 81.00 212 LEU A C 1
ATOM 1718 O O . LEU A 1 212 ? 35.035 -1.171 -25.767 1.00 81.00 212 LEU A O 1
ATOM 1722 N N . VAL A 1 213 ? 35.345 0.653 -27.041 1.00 81.50 213 VAL A N 1
ATOM 1723 C CA . VAL A 1 213 ? 34.168 0.418 -27.895 1.00 81.50 213 VAL A CA 1
ATOM 1724 C C . VAL A 1 213 ? 34.374 -0.840 -28.739 1.00 81.50 213 VAL A C 1
ATOM 1726 O O . VAL A 1 213 ? 33.500 -1.703 -28.757 1.00 81.50 213 VAL A O 1
ATOM 1729 N N . GLU A 1 214 ? 35.547 -0.990 -29.355 1.00 81.19 214 GLU A N 1
ATOM 1730 C CA . GLU A 1 214 ? 35.917 -2.178 -30.128 1.00 81.19 214 GLU A CA 1
ATOM 1731 C C . GLU A 1 214 ? 35.832 -3.449 -29.272 1.00 81.19 214 GLU A C 1
ATOM 1733 O O . GLU A 1 214 ? 35.181 -4.418 -29.665 1.00 81.19 214 GLU A O 1
ATOM 1738 N N . TRP A 1 215 ? 36.370 -3.420 -28.049 1.00 81.25 215 TRP A N 1
ATOM 1739 C CA . TRP A 1 215 ? 36.268 -4.539 -27.113 1.00 81.25 215 TRP A CA 1
ATOM 1740 C C . TRP A 1 215 ? 34.816 -4.932 -26.816 1.00 81.25 215 TRP A C 1
ATOM 1742 O O . TRP A 1 215 ? 34.489 -6.114 -26.886 1.00 81.25 215 TRP A O 1
ATOM 1752 N N . VAL A 1 216 ? 33.923 -3.967 -26.554 1.00 77.94 216 VAL A N 1
ATOM 1753 C CA . VAL A 1 216 ? 32.494 -4.255 -26.321 1.00 77.94 216 VAL A CA 1
ATOM 1754 C C . VAL A 1 216 ? 31.848 -4.850 -27.572 1.00 77.94 216 VAL A C 1
ATOM 1756 O O . VAL A 1 216 ? 31.090 -5.811 -27.460 1.00 77.94 216 VAL A O 1
ATOM 1759 N N . THR A 1 217 ? 32.158 -4.335 -28.766 1.00 75.69 217 THR A N 1
ATOM 1760 C CA . THR A 1 217 ? 31.590 -4.859 -30.021 1.00 75.69 217 THR A CA 1
ATOM 1761 C C . THR A 1 217 ? 32.048 -6.288 -30.320 1.00 75.69 217 THR A C 1
ATOM 1763 O O . THR A 1 217 ? 31.221 -7.128 -30.678 1.00 75.69 217 THR A O 1
ATOM 1766 N N . ILE A 1 218 ? 33.331 -6.600 -30.099 1.00 74.50 218 ILE A N 1
ATOM 1767 C CA . ILE A 1 218 ? 33.891 -7.946 -30.271 1.00 74.50 218 ILE A CA 1
ATOM 1768 C C . ILE A 1 218 ? 33.312 -8.890 -29.220 1.00 74.50 218 ILE A C 1
ATOM 1770 O O . ILE A 1 218 ? 32.853 -9.975 -29.566 1.00 74.50 218 ILE A O 1
ATOM 1774 N N . PHE A 1 219 ? 33.279 -8.480 -27.950 1.00 70.44 219 PHE A N 1
ATOM 1775 C CA . PHE A 1 219 ? 32.740 -9.301 -26.868 1.00 70.44 219 PHE A CA 1
ATOM 1776 C C . PHE A 1 219 ? 31.256 -9.614 -27.091 1.00 70.44 219 PHE A C 1
ATOM 1778 O O . PHE A 1 219 ? 30.836 -10.756 -26.932 1.00 70.44 219 PHE A O 1
ATOM 1785 N N . PHE A 1 220 ? 30.473 -8.633 -27.549 1.00 63.22 220 PHE A N 1
ATOM 1786 C CA . PHE A 1 220 ? 29.067 -8.816 -27.908 1.00 63.22 220 PHE A CA 1
ATOM 1787 C C . PHE A 1 220 ? 28.892 -9.777 -29.098 1.00 63.22 220 PHE A C 1
ATOM 1789 O O . PHE A 1 220 ? 28.003 -10.629 -29.079 1.00 63.22 220 PHE A O 1
ATOM 1796 N N . PHE A 1 221 ? 29.753 -9.688 -30.118 1.00 63.47 221 PHE A N 1
ATOM 1797 C CA . PHE A 1 221 ? 29.716 -10.570 -31.288 1.00 63.47 221 PHE A CA 1
ATOM 1798 C C . PHE A 1 221 ? 30.129 -12.012 -30.952 1.00 63.47 221 PHE A C 1
ATOM 1800 O O . PHE A 1 221 ? 29.443 -12.955 -31.341 1.00 63.47 221 PHE A O 1
ATOM 1807 N N . VAL A 1 222 ? 31.201 -12.192 -30.174 1.00 62.53 222 VAL A N 1
ATOM 1808 C CA . VAL A 1 222 ? 31.684 -13.508 -29.722 1.00 62.53 222 VAL A CA 1
ATOM 1809 C C . VAL A 1 222 ? 30.682 -14.159 -28.765 1.00 62.53 222 VAL A C 1
ATOM 1811 O O . VAL A 1 222 ? 30.368 -15.337 -28.924 1.00 62.53 222 VAL A O 1
ATOM 1814 N N . ALA A 1 223 ? 30.105 -13.398 -27.828 1.00 56.53 223 ALA A N 1
ATOM 1815 C CA . ALA A 1 223 ? 29.042 -13.889 -26.950 1.00 56.53 223 ALA A CA 1
ATOM 1816 C C . ALA A 1 223 ? 27.787 -14.312 -27.739 1.00 56.53 223 ALA A C 1
ATOM 1818 O O . ALA A 1 223 ? 27.177 -15.326 -27.412 1.00 56.53 223 ALA A O 1
ATOM 1819 N N . SER A 1 224 ? 27.451 -13.597 -28.821 1.00 53.38 224 SER A N 1
ATOM 1820 C CA . SER A 1 224 ? 26.347 -13.968 -29.721 1.00 53.38 224 SER A CA 1
ATOM 1821 C C . SER A 1 224 ? 26.618 -15.263 -30.503 1.00 53.38 224 SER A C 1
ATOM 1823 O O . SER A 1 224 ? 25.676 -15.975 -30.837 1.00 53.38 224 SER A O 1
ATOM 1825 N N . PHE A 1 225 ? 27.887 -15.594 -30.779 1.00 47.97 225 PHE A N 1
ATOM 1826 C CA . PHE A 1 225 ? 28.292 -16.822 -31.480 1.00 47.97 2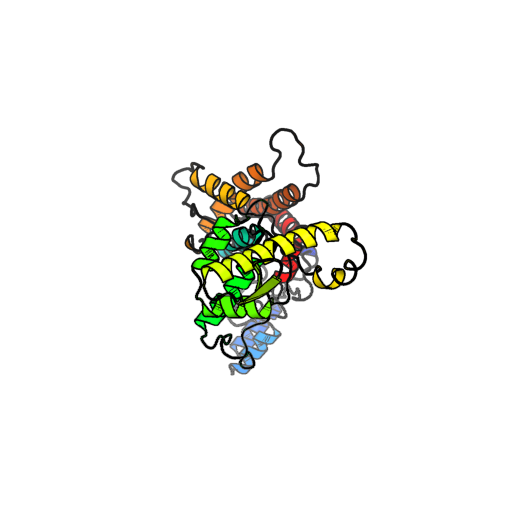25 PHE A CA 1
ATOM 1827 C C . PHE A 1 225 ? 28.340 -18.054 -30.556 1.00 47.97 225 PHE A C 1
ATOM 1829 O O . PHE A 1 225 ? 28.020 -19.159 -30.984 1.00 47.97 225 PHE A O 1
ATOM 1836 N N . ILE A 1 226 ? 28.690 -17.873 -29.276 1.00 48.25 226 ILE A N 1
ATOM 1837 C CA . ILE A 1 226 ? 28.731 -18.951 -28.264 1.00 48.25 226 ILE A CA 1
ATOM 1838 C C . ILE A 1 226 ? 27.318 -19.358 -27.789 1.00 48.25 226 ILE A C 1
ATOM 1840 O O . ILE A 1 226 ? 27.132 -20.441 -27.237 1.00 48.25 226 ILE A O 1
ATOM 1844 N N . GLN A 1 227 ? 26.284 -18.564 -28.091 1.00 40.78 227 GLN A N 1
ATOM 1845 C CA . GLN A 1 227 ? 24.873 -18.893 -27.833 1.00 40.78 227 GLN A CA 1
ATOM 1846 C C . GLN A 1 227 ? 24.392 -20.190 -28.539 1.00 40.78 227 GLN A C 1
ATOM 1848 O O . GLN A 1 227 ? 23.288 -20.658 -28.264 1.00 40.78 227 GLN A O 1
ATOM 1853 N N . ALA A 1 228 ? 25.199 -20.782 -29.430 1.00 38.25 228 ALA A N 1
ATOM 1854 C CA . ALA A 1 228 ? 24.899 -22.037 -30.119 1.00 38.25 228 ALA A CA 1
ATOM 1855 C C . ALA A 1 228 ? 25.234 -23.323 -29.328 1.00 38.25 228 ALA A C 1
ATOM 1857 O O . ALA A 1 228 ? 24.837 -24.391 -29.778 1.00 38.25 228 ALA A O 1
ATOM 1858 N N . ASP A 1 229 ? 25.891 -23.253 -28.161 1.00 38.88 229 ASP A N 1
ATOM 1859 C CA . ASP A 1 229 ? 26.184 -24.441 -27.329 1.00 38.88 229 ASP A CA 1
ATOM 1860 C C . ASP A 1 229 ? 25.685 -24.244 -25.883 1.00 38.88 229 ASP A C 1
ATOM 1862 O O . ASP A 1 229 ? 26.416 -24.135 -24.894 1.00 38.88 229 ASP A O 1
ATOM 1866 N N . HIS A 1 230 ? 24.365 -24.103 -25.780 1.00 44.16 230 HIS A N 1
ATOM 1867 C CA . HIS A 1 230 ? 23.622 -23.918 -24.540 1.00 44.16 230 HIS A CA 1
ATOM 1868 C C . HIS A 1 230 ? 23.405 -25.263 -23.828 1.00 44.16 230 HIS A C 1
ATOM 1870 O O . HIS A 1 230 ? 22.297 -25.782 -23.871 1.00 44.16 230 HIS A O 1
ATOM 1876 N N . ASP A 1 231 ? 24.411 -25.820 -23.137 1.00 40.06 231 ASP A N 1
ATOM 1877 C CA . ASP A 1 231 ? 24.111 -26.870 -22.138 1.00 40.06 231 ASP A CA 1
ATOM 1878 C C . ASP A 1 231 ? 25.063 -27.047 -20.937 1.00 40.06 231 ASP A C 1
ATOM 1880 O O . ASP A 1 231 ? 24.655 -27.649 -19.943 1.00 40.06 231 ASP A O 1
ATOM 1884 N N . LEU A 1 232 ? 26.269 -26.459 -20.897 1.00 36.31 232 LEU A N 1
ATOM 1885 C CA . LEU A 1 232 ? 27.154 -26.632 -19.721 1.00 36.31 232 LEU A CA 1
ATOM 1886 C C . LEU A 1 232 ? 27.074 -25.521 -18.654 1.00 36.31 232 LEU A C 1
ATOM 1888 O O . LEU A 1 232 ? 27.424 -25.753 -17.496 1.00 36.31 232 LEU A O 1
ATOM 1892 N N . PHE A 1 233 ? 26.580 -24.324 -18.990 1.00 35.78 233 PHE A N 1
ATOM 1893 C CA . PHE A 1 233 ? 26.472 -23.198 -18.039 1.00 35.78 233 PHE A CA 1
ATOM 1894 C C . PHE A 1 233 ? 25.111 -23.119 -17.317 1.00 35.78 233 PHE A C 1
ATOM 1896 O O . PHE A 1 233 ? 24.952 -22.384 -16.336 1.00 35.78 233 PHE A O 1
ATOM 1903 N N . SER A 1 234 ? 24.138 -23.920 -17.759 1.00 36.94 234 SER A N 1
ATOM 1904 C CA . SER A 1 234 ? 22.750 -23.960 -17.280 1.00 36.94 234 SER A CA 1
ATOM 1905 C C . SER A 1 234 ? 22.617 -24.458 -15.833 1.00 36.94 234 SER A C 1
ATOM 1907 O O . SER A 1 234 ? 21.649 -24.127 -15.147 1.00 36.94 234 SER A O 1
ATOM 1909 N N . GLN A 1 235 ? 23.585 -25.234 -15.328 1.00 36.41 235 GLN A N 1
ATOM 1910 C CA . GLN A 1 235 ? 23.461 -25.891 -14.020 1.00 36.41 235 GLN A CA 1
ATOM 1911 C C . GLN A 1 235 ? 23.927 -25.046 -12.823 1.00 36.41 235 GLN A C 1
ATOM 1913 O O . GLN A 1 235 ? 23.397 -25.232 -11.729 1.00 36.41 235 GLN A O 1
ATOM 1918 N N . ARG A 1 236 ? 24.830 -24.065 -12.990 1.00 30.06 236 ARG A N 1
ATOM 1919 C CA . ARG A 1 236 ? 25.215 -23.168 -11.873 1.00 30.06 236 ARG A CA 1
ATOM 1920 C C . ARG A 1 236 ? 24.267 -21.981 -11.683 1.00 30.06 236 ARG A C 1
ATOM 1922 O O . ARG A 1 236 ? 24.114 -21.507 -10.564 1.00 30.06 236 ARG A O 1
ATOM 1929 N N . LYS A 1 237 ? 23.543 -21.559 -12.726 1.00 34.44 237 LYS A N 1
ATOM 1930 C CA . LYS A 1 237 ? 22.577 -20.443 -12.657 1.00 34.44 237 LYS A CA 1
ATOM 1931 C C . LYS A 1 237 ? 21.240 -20.783 -11.989 1.00 34.44 237 LYS A C 1
ATOM 1933 O O . LYS A 1 237 ? 20.507 -19.868 -11.626 1.00 34.44 237 LYS A O 1
ATOM 1938 N N . LYS A 1 238 ? 20.917 -22.063 -11.770 1.00 31.22 238 LYS A N 1
ATOM 1939 C CA . LYS A 1 238 ? 19.659 -22.447 -11.104 1.00 31.22 238 LYS A CA 1
ATOM 1940 C C . LYS A 1 238 ? 19.624 -22.103 -9.610 1.00 31.22 238 LYS A C 1
ATOM 1942 O O . LYS A 1 238 ? 18.536 -22.039 -9.049 1.00 31.22 238 LYS A O 1
ATOM 1947 N N . LYS A 1 239 ? 20.776 -21.858 -8.972 1.00 29.97 239 LYS A N 1
ATOM 1948 C CA . LYS A 1 239 ? 20.828 -21.513 -7.543 1.00 29.97 239 LYS A CA 1
ATOM 1949 C C . LYS A 1 239 ? 20.703 -20.006 -7.292 1.00 29.97 239 LYS A C 1
ATOM 1951 O O . LYS A 1 239 ? 19.957 -19.621 -6.399 1.00 29.97 239 LYS A O 1
ATOM 1956 N N . ASP A 1 240 ? 21.265 -19.173 -8.170 1.00 29.41 240 ASP A N 1
ATOM 1957 C CA . ASP A 1 240 ? 21.326 -17.719 -7.944 1.00 29.41 240 ASP A CA 1
ATOM 1958 C C . ASP A 1 240 ? 20.328 -16.888 -8.783 1.00 29.41 240 ASP A C 1
ATOM 1960 O O . ASP A 1 240 ? 20.075 -15.733 -8.452 1.00 29.41 240 ASP A O 1
ATOM 1964 N N . LEU A 1 241 ? 19.666 -17.458 -9.807 1.00 35.72 241 LEU A N 1
ATOM 1965 C CA . LEU A 1 241 ? 18.506 -16.813 -10.465 1.00 35.72 241 LEU A CA 1
ATOM 1966 C C . LEU A 1 241 ? 17.155 -17.115 -9.802 1.00 35.72 241 LEU A C 1
ATOM 1968 O O . LEU A 1 241 ? 16.134 -16.585 -10.236 1.00 35.72 241 LEU A O 1
ATOM 1972 N N . SER A 1 242 ? 17.133 -17.898 -8.721 1.00 31.61 242 SER A N 1
ATOM 1973 C CA . SER A 1 242 ? 15.927 -18.057 -7.893 1.00 31.61 242 SER A CA 1
ATOM 1974 C C . SER A 1 242 ? 15.573 -16.792 -7.086 1.00 31.61 242 SER A C 1
ATOM 1976 O O . SER A 1 242 ? 14.521 -16.744 -6.457 1.00 31.61 242 SER A O 1
ATOM 1978 N N . ALA A 1 243 ? 16.405 -15.742 -7.155 1.00 31.92 243 ALA A N 1
ATOM 1979 C CA . ALA A 1 243 ? 16.235 -14.485 -6.428 1.00 31.92 243 ALA A CA 1
ATOM 1980 C C . ALA A 1 243 ? 15.787 -13.282 -7.291 1.00 31.92 243 ALA A C 1
ATOM 1982 O O . ALA A 1 243 ? 15.746 -12.164 -6.786 1.00 31.92 243 ALA A O 1
ATOM 1983 N N . ASN A 1 244 ? 15.398 -13.470 -8.561 1.00 35.41 244 ASN A N 1
ATOM 1984 C CA . ASN A 1 244 ? 14.712 -12.421 -9.337 1.00 35.41 244 ASN A CA 1
ATOM 1985 C C . ASN A 1 244 ? 13.199 -12.469 -9.066 1.00 35.41 244 ASN A C 1
ATOM 1987 O O . ASN A 1 244 ? 12.386 -12.784 -9.932 1.00 35.41 244 ASN A O 1
ATOM 1991 N N . HIS A 1 245 ? 12.824 -12.188 -7.821 1.00 37.75 245 HIS A N 1
ATOM 1992 C CA . HIS A 1 245 ? 11.435 -12.121 -7.373 1.00 37.75 245 HIS A CA 1
ATOM 1993 C C . HIS A 1 245 ? 10.926 -10.673 -7.323 1.00 37.75 245 HIS A C 1
ATOM 1995 O O . HIS A 1 245 ? 10.229 -10.297 -6.391 1.00 37.75 245 HIS A O 1
ATOM 2001 N N . ASP A 1 246 ? 11.275 -9.838 -8.308 1.00 46.81 246 ASP A N 1
ATOM 2002 C CA . ASP A 1 246 ? 10.758 -8.463 -8.387 1.00 46.81 246 ASP A CA 1
ATOM 2003 C C . ASP A 1 246 ? 9.661 -8.372 -9.458 1.00 46.81 246 ASP A C 1
ATOM 2005 O O . ASP A 1 246 ? 9.789 -7.763 -10.520 1.00 46.81 246 ASP A O 1
ATOM 2009 N N . SER A 1 247 ? 8.577 -9.093 -9.172 1.00 53.28 247 SER A N 1
ATOM 2010 C CA . SER A 1 247 ? 7.469 -9.452 -10.058 1.00 53.28 247 SER A CA 1
ATOM 2011 C C . SER A 1 247 ? 6.316 -8.438 -10.042 1.00 53.28 247 SER A C 1
ATOM 2013 O O . SER A 1 247 ? 5.148 -8.819 -10.159 1.00 53.28 247 SER A O 1
ATOM 2015 N N . THR A 1 248 ? 6.623 -7.150 -9.896 1.00 59.78 248 THR A N 1
ATOM 2016 C CA . THR A 1 248 ? 5.615 -6.081 -9.944 1.00 59.78 248 THR A CA 1
ATOM 2017 C C . THR A 1 248 ? 5.082 -5.891 -11.368 1.00 59.78 248 THR A C 1
ATOM 2019 O O . THR A 1 248 ? 5.872 -5.829 -12.304 1.00 59.78 248 THR A O 1
ATOM 2022 N N . ILE A 1 249 ? 3.759 -5.792 -11.543 1.00 71.12 249 ILE A N 1
ATOM 2023 C CA . ILE A 1 249 ? 3.112 -5.701 -12.871 1.00 71.12 249 ILE A CA 1
ATOM 2024 C C . ILE A 1 249 ? 3.149 -4.279 -13.450 1.00 71.12 249 ILE A C 1
ATOM 2026 O O . ILE A 1 249 ? 3.157 -4.110 -14.669 1.00 71.12 249 ILE A O 1
ATOM 2030 N N . ILE A 1 250 ? 3.181 -3.248 -12.601 1.00 81.06 250 ILE A N 1
ATOM 2031 C CA . ILE A 1 250 ? 3.192 -1.855 -13.053 1.00 81.06 250 ILE A CA 1
ATOM 2032 C C . ILE A 1 250 ? 4.578 -1.497 -13.597 1.00 81.06 250 ILE A C 1
ATOM 2034 O O . ILE A 1 250 ? 5.544 -1.381 -12.849 1.00 81.06 250 ILE A O 1
ATOM 2038 N N . ASN A 1 251 ? 4.653 -1.289 -14.911 1.00 80.19 251 ASN A N 1
ATOM 2039 C CA . ASN A 1 251 ? 5.823 -0.755 -15.607 1.00 80.19 251 ASN A CA 1
ATOM 2040 C C . ASN A 1 251 ? 5.646 0.742 -15.930 1.00 80.19 251 ASN A C 1
ATOM 2042 O O . ASN A 1 251 ? 4.606 1.340 -15.644 1.00 80.19 251 ASN A O 1
ATOM 2046 N N . LEU A 1 252 ? 6.652 1.353 -16.565 1.00 77.56 252 LEU A N 1
ATOM 2047 C CA . LEU A 1 252 ? 6.637 2.784 -16.888 1.00 77.56 252 LEU A CA 1
ATOM 2048 C C . LEU A 1 252 ? 5.460 3.185 -17.798 1.00 77.56 252 LEU A C 1
ATOM 2050 O O . LEU A 1 252 ? 4.871 4.246 -17.605 1.00 77.56 252 LEU A O 1
ATOM 2054 N N . VAL A 1 253 ? 5.080 2.323 -18.746 1.00 78.19 253 VAL A N 1
ATOM 2055 C CA . VAL A 1 253 ? 3.931 2.553 -19.641 1.00 78.19 253 VAL A CA 1
ATOM 2056 C C . VAL A 1 253 ? 2.624 2.571 -18.847 1.00 78.19 253 VAL A C 1
ATOM 2058 O O . VAL A 1 253 ? 1.819 3.485 -19.001 1.00 78.19 253 VAL A O 1
ATOM 2061 N N . SER A 1 254 ? 2.446 1.605 -17.944 1.00 85.25 254 SER A N 1
ATOM 2062 C CA . SER A 1 254 ? 1.266 1.509 -17.075 1.00 85.25 254 SER A CA 1
ATOM 2063 C C . SER A 1 254 ? 1.169 2.708 -16.128 1.00 85.25 254 SER A C 1
ATOM 2065 O O . SER A 1 254 ? 0.090 3.262 -15.935 1.00 85.25 254 SER A O 1
ATOM 2067 N N . LEU A 1 255 ? 2.301 3.147 -15.565 1.00 89.12 255 LEU A N 1
ATOM 2068 C CA . LEU A 1 255 ? 2.361 4.334 -14.714 1.00 89.12 255 LEU A CA 1
ATOM 2069 C C . LEU A 1 255 ? 1.987 5.605 -15.487 1.00 89.12 255 LEU A C 1
ATOM 2071 O O . LEU A 1 255 ? 1.178 6.393 -15.001 1.00 89.12 255 LEU A O 1
ATOM 2075 N N . CYS A 1 256 ? 2.537 5.781 -16.692 1.00 87.56 256 CYS A N 1
ATOM 2076 C CA . CYS A 1 256 ? 2.195 6.899 -17.568 1.00 87.56 256 CYS A CA 1
ATOM 2077 C C . CYS A 1 256 ? 0.688 6.921 -17.856 1.00 87.56 256 CYS A C 1
ATOM 2079 O O . CYS A 1 256 ? 0.049 7.958 -17.706 1.00 87.56 256 CYS A O 1
ATOM 2081 N N . HIS A 1 257 ? 0.095 5.763 -18.160 1.00 88.31 257 HIS A N 1
ATOM 2082 C CA . HIS A 1 257 ? -1.348 5.645 -18.367 1.00 88.31 257 HIS A CA 1
ATOM 2083 C C . HIS A 1 257 ? -2.163 6.044 -17.132 1.00 88.31 257 HIS A C 1
ATOM 2085 O O . HIS A 1 257 ? -3.108 6.820 -17.252 1.00 88.31 257 HIS A O 1
ATOM 2091 N N . ILE A 1 258 ? -1.780 5.585 -15.934 1.00 93.06 258 ILE A N 1
ATOM 2092 C CA . ILE A 1 258 ? -2.435 5.990 -14.677 1.00 93.06 258 ILE A CA 1
ATOM 2093 C C . ILE A 1 258 ? -2.393 7.515 -14.514 1.00 93.06 258 ILE A C 1
ATOM 2095 O O . ILE A 1 258 ? -3.414 8.135 -14.218 1.00 93.06 258 ILE A O 1
ATOM 2099 N N . GLN A 1 259 ? -1.230 8.132 -14.730 1.00 94.69 259 GLN A N 1
ATOM 2100 C CA . GLN A 1 259 ? -1.073 9.583 -14.632 1.00 94.69 259 GLN A CA 1
ATOM 2101 C C . GLN A 1 259 ? -1.894 10.333 -15.691 1.00 94.69 259 GLN A C 1
ATOM 2103 O O . GLN A 1 259 ? -2.467 11.379 -15.388 1.00 94.69 259 GLN A O 1
ATOM 2108 N N . THR A 1 260 ? -1.991 9.805 -16.913 1.00 93.75 260 THR A N 1
ATOM 2109 C CA . THR A 1 260 ? -2.842 10.360 -17.977 1.00 93.75 260 THR A CA 1
ATOM 2110 C C . THR A 1 260 ? -4.313 10.319 -17.581 1.00 93.75 260 THR A C 1
ATOM 2112 O O . THR A 1 260 ? -4.980 11.348 -17.633 1.00 93.75 260 THR A O 1
ATOM 2115 N N . VAL A 1 261 ? -4.803 9.185 -17.071 1.00 94.25 261 VAL A N 1
ATOM 2116 C CA . VAL A 1 261 ? -6.184 9.070 -16.576 1.00 94.25 261 VAL A CA 1
ATOM 2117 C C . VAL A 1 261 ? -6.461 10.089 -15.472 1.00 94.25 261 VAL A C 1
ATOM 2119 O O . VAL A 1 261 ? -7.506 10.737 -15.495 1.00 94.25 261 VAL A O 1
ATOM 2122 N N . ILE A 1 262 ? -5.530 10.292 -14.536 1.00 95.19 262 ILE A N 1
ATOM 2123 C CA . ILE A 1 262 ? -5.683 11.306 -13.482 1.00 95.19 262 ILE A CA 1
ATOM 2124 C C . ILE A 1 262 ? -5.800 12.719 -14.074 1.00 95.19 262 ILE A C 1
ATOM 2126 O O . ILE A 1 262 ? -6.630 13.500 -13.612 1.00 95.19 262 ILE A O 1
ATOM 2130 N N . LYS A 1 263 ? -4.991 13.047 -15.088 1.00 94.06 263 LYS A N 1
ATOM 2131 C CA . LYS A 1 263 ? -4.968 14.372 -15.732 1.00 94.06 263 LYS A CA 1
ATOM 2132 C C . LYS A 1 263 ? -6.214 14.655 -16.569 1.00 94.06 263 LYS A C 1
ATOM 2134 O O . LYS A 1 263 ? -6.678 15.790 -16.587 1.00 94.06 263 LYS A O 1
ATOM 2139 N N . GLU A 1 264 ? -6.718 13.652 -17.278 1.00 93.38 264 GLU A N 1
ATOM 2140 C CA . GLU A 1 264 ? -7.777 13.826 -18.279 1.00 93.38 264 GLU A CA 1
ATOM 2141 C C . GLU A 1 264 ? -9.186 13.579 -17.722 1.00 93.38 264 GLU A C 1
ATOM 2143 O O . GLU A 1 264 ? -10.173 14.052 -18.289 1.00 93.38 264 GLU A O 1
ATOM 2148 N N . THR A 1 265 ? -9.310 12.872 -16.594 1.00 94.12 265 THR A N 1
ATOM 2149 C CA . THR A 1 265 ? -10.620 12.604 -15.986 1.00 94.12 265 THR A CA 1
ATOM 2150 C C . THR A 1 265 ? -11.208 13.883 -15.396 1.00 94.12 265 THR A C 1
ATOM 2152 O O . THR A 1 265 ? -10.710 14.431 -14.412 1.00 94.12 265 THR A O 1
ATOM 2155 N N . THR A 1 266 ? -12.332 14.324 -15.959 1.00 92.19 266 THR A N 1
ATOM 2156 C CA . THR A 1 266 ? -13.112 15.445 -15.422 1.00 92.19 266 THR A CA 1
ATOM 2157 C C . THR A 1 266 ? -13.964 14.976 -14.243 1.00 92.19 266 THR A C 1
ATOM 2159 O O . THR A 1 266 ? -14.776 14.060 -14.384 1.00 92.19 266 THR A O 1
ATOM 2162 N N . THR A 1 267 ? -13.812 15.616 -13.083 1.00 92.56 267 THR A N 1
ATOM 2163 C CA . THR A 1 267 ? -14.580 15.316 -11.867 1.00 92.56 267 THR A CA 1
ATOM 2164 C C . THR A 1 267 ? -15.498 16.482 -11.473 1.00 92.56 267 THR A C 1
ATOM 2166 O O . THR A 1 267 ? -15.219 17.638 -11.798 1.00 92.56 267 THR A O 1
ATOM 2169 N N . PRO A 1 268 ? -16.619 16.218 -10.773 1.00 94.00 268 PRO A N 1
ATOM 2170 C CA . PRO A 1 268 ? -17.424 17.270 -10.159 1.00 94.00 268 PRO A CA 1
ATOM 2171 C C . PRO A 1 268 ? -16.621 18.124 -9.169 1.00 94.00 268 PRO A C 1
ATOM 2173 O O . PRO A 1 268 ? -15.721 17.625 -8.498 1.00 94.00 268 PRO A O 1
ATOM 2176 N N . SER A 1 269 ? -17.023 19.385 -8.988 1.00 92.62 269 SER A N 1
ATOM 2177 C CA . SER A 1 269 ? -16.315 20.370 -8.149 1.00 92.62 269 SER A CA 1
ATOM 2178 C C . SER A 1 269 ? -16.186 20.008 -6.665 1.00 92.62 269 SER A C 1
ATOM 2180 O O . SER A 1 269 ? -15.355 20.582 -5.968 1.00 92.62 269 SER A O 1
ATOM 2182 N N . TRP A 1 270 ? -17.006 19.083 -6.165 1.00 89.75 270 TRP A N 1
ATOM 2183 C CA . TRP A 1 270 ? -16.972 18.618 -4.776 1.00 89.75 270 TRP A CA 1
ATOM 2184 C C . TRP A 1 270 ? -15.984 17.464 -4.541 1.00 89.75 270 TRP A C 1
ATOM 2186 O O . TRP A 1 270 ? -15.790 17.058 -3.396 1.00 89.75 270 TRP A O 1
ATOM 2196 N N . ILE A 1 271 ? -15.367 16.919 -5.596 1.00 90.94 271 ILE A N 1
ATOM 2197 C CA . ILE A 1 271 ? -14.300 15.921 -5.483 1.00 90.94 271 ILE A CA 1
ATOM 2198 C C . ILE A 1 271 ? -12.963 16.654 -5.361 1.00 90.94 271 ILE A C 1
ATOM 2200 O O . ILE A 1 271 ? -12.592 17.432 -6.238 1.00 90.94 271 ILE A O 1
ATOM 2204 N N . ASN A 1 272 ? -12.226 16.390 -4.279 1.00 89.88 272 ASN A N 1
ATOM 2205 C CA . ASN A 1 272 ? -10.884 16.939 -4.098 1.00 89.88 272 ASN A CA 1
ATOM 2206 C C . ASN A 1 272 ? -9.924 16.406 -5.173 1.00 89.88 272 ASN A C 1
ATOM 2208 O O . ASN A 1 272 ? -10.067 15.286 -5.666 1.00 89.88 272 ASN A O 1
ATOM 2212 N N . SER A 1 273 ? -8.922 17.205 -5.531 1.00 89.00 273 SER A N 1
ATOM 2213 C CA . SER A 1 273 ? -7.908 16.783 -6.493 1.00 89.00 273 SER A CA 1
ATOM 2214 C C . SER A 1 273 ? -6.943 15.760 -5.889 1.00 89.00 273 SER A C 1
ATOM 2216 O O . SER A 1 273 ? -6.708 15.727 -4.682 1.00 89.00 273 SER A O 1
ATOM 2218 N N . VAL A 1 274 ? -6.357 14.938 -6.759 1.00 94.06 274 VAL A N 1
ATOM 2219 C CA . VAL A 1 274 ? -5.206 14.082 -6.446 1.00 94.06 274 VAL A CA 1
ATOM 2220 C C . VAL A 1 274 ? -4.007 14.511 -7.303 1.00 94.06 274 VAL A C 1
ATOM 2222 O O . VAL A 1 274 ? -4.207 15.091 -8.375 1.00 94.06 274 VAL A O 1
ATOM 2225 N N . PRO A 1 275 ? -2.756 14.251 -6.882 1.00 94.06 275 PRO A N 1
ATOM 2226 C CA . PRO A 1 275 ? -1.577 14.617 -7.663 1.00 94.06 275 PRO A CA 1
ATOM 2227 C C . PRO A 1 275 ? -1.562 13.959 -9.048 1.00 94.06 275 PRO A C 1
ATOM 2229 O O . PRO A 1 275 ? -1.554 12.735 -9.174 1.00 94.06 275 PRO A O 1
ATOM 2232 N N . ALA A 1 276 ? -1.487 14.784 -10.093 1.00 93.25 276 ALA A N 1
ATOM 2233 C CA . ALA A 1 276 ? -1.426 14.347 -11.489 1.00 93.25 276 ALA A CA 1
ATOM 2234 C C . ALA A 1 276 ? -0.182 13.504 -11.825 1.00 93.25 276 ALA A C 1
ATOM 2236 O O . ALA A 1 276 ? -0.160 12.781 -12.817 1.00 93.25 276 ALA A O 1
ATOM 2237 N N . ASN A 1 277 ? 0.861 13.616 -11.008 1.00 90.62 277 ASN A N 1
ATOM 2238 C CA . ASN A 1 277 ? 2.119 12.892 -11.123 1.00 90.62 277 ASN A CA 1
ATOM 2239 C C . ASN A 1 277 ? 2.248 11.786 -10.058 1.00 90.62 277 ASN A C 1
ATOM 2241 O O . ASN A 1 277 ? 3.346 11.477 -9.595 1.00 90.62 277 ASN A O 1
ATOM 2245 N N . TYR A 1 278 ? 1.121 11.208 -9.625 1.00 93.44 278 TYR A N 1
ATOM 2246 C CA . TYR A 1 278 ? 1.100 10.096 -8.676 1.00 93.44 278 TYR A CA 1
ATOM 2247 C C . TYR A 1 278 ? 2.103 8.991 -9.064 1.00 93.44 278 TYR A C 1
ATOM 2249 O O . TYR A 1 278 ? 2.270 8.669 -10.241 1.00 93.44 278 TYR A O 1
ATOM 2257 N N . GLY A 1 279 ? 2.792 8.442 -8.059 1.00 88.44 279 GLY A N 1
ATOM 2258 C CA . GLY A 1 279 ? 3.902 7.497 -8.221 1.00 88.44 279 GLY A CA 1
ATOM 2259 C C . GLY A 1 279 ? 5.285 8.156 -8.265 1.00 88.44 279 GLY A C 1
ATOM 2260 O O . GLY A 1 279 ? 6.284 7.478 -8.040 1.00 88.44 279 GLY A O 1
ATOM 2261 N N . GLU A 1 280 ? 5.383 9.469 -8.485 1.00 89.50 280 GLU A N 1
ATOM 2262 C CA . GLU A 1 280 ? 6.654 10.195 -8.401 1.00 89.50 280 GLU A CA 1
ATOM 2263 C C . GLU A 1 280 ? 6.961 10.677 -6.979 1.00 89.50 280 GLU A C 1
ATOM 2265 O O . GLU A 1 280 ? 6.075 11.068 -6.220 1.00 89.50 280 GLU A O 1
ATOM 2270 N N . ALA A 1 281 ? 8.250 10.750 -6.630 1.00 85.69 281 ALA A N 1
ATOM 2271 C CA . ALA A 1 281 ? 8.684 11.260 -5.326 1.00 85.69 281 ALA A CA 1
ATOM 2272 C C . ALA A 1 281 ? 8.260 12.724 -5.079 1.00 85.69 281 ALA A C 1
ATOM 2274 O O . ALA A 1 281 ? 8.034 13.119 -3.936 1.00 85.69 281 ALA A O 1
ATOM 2275 N N . SER A 1 282 ? 8.132 13.520 -6.144 1.00 86.06 282 SER A N 1
ATOM 2276 C CA . SER A 1 282 ? 7.675 14.916 -6.115 1.00 86.06 282 SER A CA 1
ATOM 2277 C C . SER A 1 282 ? 6.189 15.063 -5.765 1.00 86.06 282 SER A C 1
ATOM 2279 O O . SER A 1 282 ? 5.797 16.124 -5.288 1.00 86.06 282 SER A O 1
ATOM 2281 N N . ALA A 1 283 ? 5.368 14.020 -5.950 1.00 86.75 283 ALA A N 1
ATOM 2282 C CA . ALA A 1 283 ? 3.949 14.030 -5.579 1.00 86.75 283 ALA A CA 1
ATOM 2283 C C . ALA A 1 283 ? 3.730 14.018 -4.053 1.00 86.75 283 ALA A C 1
ATOM 2285 O O . ALA A 1 283 ? 2.644 14.342 -3.575 1.00 86.75 283 ALA A O 1
ATOM 2286 N N . GLY A 1 284 ? 4.758 13.659 -3.276 1.00 85.50 284 GLY A N 1
ATOM 2287 C CA . GLY A 1 284 ? 4.692 13.616 -1.820 1.00 85.50 284 GLY A CA 1
ATOM 2288 C C . GLY A 1 284 ? 3.828 12.475 -1.274 1.00 85.50 284 GLY A C 1
ATOM 2289 O O . GLY A 1 284 ? 3.619 11.439 -1.908 1.00 85.50 284 GLY A O 1
ATOM 2290 N N . SER A 1 285 ? 3.367 12.636 -0.031 1.00 87.25 285 SER A N 1
ATOM 2291 C CA . SER A 1 285 ? 2.493 11.657 0.623 1.00 87.25 285 SER A CA 1
ATOM 2292 C C . SER A 1 285 ? 1.035 12.058 0.491 1.00 87.25 285 SER A C 1
ATOM 2294 O O . SER A 1 285 ? 0.675 13.182 0.828 1.00 87.25 285 SER A O 1
ATOM 2296 N N . LEU A 1 286 ? 0.210 11.108 0.057 1.00 92.50 286 LEU A N 1
ATOM 2297 C CA . LEU A 1 286 ? -1.226 11.310 -0.056 1.00 92.50 286 LEU A CA 1
ATOM 2298 C C . LEU A 1 286 ? -1.905 11.273 1.314 1.00 92.50 286 LEU A C 1
ATOM 2300 O O . LEU A 1 286 ? -1.579 10.449 2.176 1.00 92.50 286 LEU A O 1
ATOM 2304 N N . LYS A 1 287 ? -2.896 12.143 1.476 1.00 93.00 287 LYS A N 1
ATOM 2305 C CA . LYS A 1 287 ? -3.844 12.168 2.587 1.00 93.00 287 LYS A CA 1
ATOM 2306 C C . LYS A 1 287 ? -4.901 11.085 2.399 1.00 93.00 287 LYS A C 1
ATOM 2308 O O . LYS A 1 287 ? -5.100 10.546 1.314 1.00 93.00 287 LYS A O 1
ATOM 2313 N N . ALA A 1 288 ? -5.628 10.780 3.469 1.00 92.94 288 ALA A N 1
ATOM 2314 C CA . ALA A 1 288 ? -6.625 9.716 3.439 1.00 92.94 288 ALA A CA 1
ATOM 2315 C C . ALA A 1 288 ? -7.732 9.951 2.397 1.00 92.94 288 ALA A C 1
ATOM 2317 O O . ALA A 1 288 ? -8.106 9.029 1.679 1.00 92.94 288 ALA A O 1
ATOM 2318 N N . ASP A 1 289 ? -8.221 11.186 2.275 1.00 93.12 289 ASP A N 1
ATOM 2319 C CA . ASP A 1 289 ? -9.247 11.532 1.287 1.00 93.12 289 ASP A CA 1
ATOM 2320 C C . ASP A 1 289 ? -8.750 11.350 -0.157 1.00 93.12 289 ASP A C 1
ATOM 2322 O O . ASP A 1 289 ? -9.457 10.791 -0.992 1.00 93.12 289 ASP A O 1
ATOM 2326 N N . GLU A 1 290 ? -7.492 11.714 -0.424 1.00 95.88 290 GLU A N 1
ATOM 2327 C CA . GLU A 1 290 ? -6.843 11.501 -1.721 1.00 95.88 290 GLU A CA 1
ATOM 2328 C C . GLU A 1 290 ? -6.716 10.002 -2.027 1.00 95.88 290 GLU A C 1
ATOM 2330 O O . GLU A 1 290 ? -7.013 9.588 -3.144 1.00 95.88 290 GLU A O 1
ATOM 2335 N N . TRP A 1 291 ? -6.381 9.160 -1.039 1.00 96.31 291 TRP A N 1
ATOM 2336 C CA . TRP A 1 291 ? -6.399 7.698 -1.202 1.00 96.31 291 TRP A CA 1
ATOM 2337 C C . TRP A 1 291 ? -7.789 7.149 -1.513 1.00 96.31 291 TRP A C 1
ATOM 2339 O O . TRP A 1 291 ? -7.924 6.253 -2.352 1.00 96.31 291 TRP A O 1
ATOM 2349 N N . ARG A 1 292 ? -8.833 7.675 -0.861 1.00 95.81 292 ARG A N 1
ATOM 2350 C CA . ARG A 1 292 ? -10.220 7.284 -1.148 1.00 95.81 292 ARG A CA 1
ATOM 2351 C C . ARG A 1 292 ? -10.572 7.612 -2.592 1.00 95.81 292 ARG A C 1
ATOM 2353 O O . ARG A 1 292 ? -11.075 6.748 -3.299 1.00 95.81 292 ARG A O 1
ATOM 2360 N N . ILE A 1 293 ? -10.298 8.833 -3.039 1.00 96.00 293 ILE A N 1
ATOM 2361 C CA . ILE A 1 293 ? -10.613 9.276 -4.402 1.00 96.00 293 ILE A CA 1
ATOM 2362 C C . ILE A 1 293 ? -9.797 8.477 -5.424 1.00 96.00 293 ILE A C 1
ATOM 2364 O O . ILE A 1 293 ? -10.348 7.966 -6.396 1.00 96.00 293 ILE A O 1
ATOM 2368 N N . LEU A 1 294 ? -8.502 8.290 -5.174 1.00 96.69 294 LEU A N 1
ATOM 2369 C CA . LEU A 1 294 ? -7.617 7.522 -6.042 1.00 96.69 294 LEU A CA 1
ATOM 2370 C C . LEU A 1 294 ? -8.108 6.075 -6.232 1.00 96.69 294 LEU A C 1
ATOM 2372 O O . LEU A 1 294 ? -8.182 5.604 -7.363 1.00 96.69 294 LEU A O 1
ATOM 2376 N N . SER A 1 295 ? -8.492 5.392 -5.150 1.00 96.50 295 SER A N 1
ATOM 2377 C CA . SER A 1 295 ? -8.958 3.994 -5.188 1.00 96.50 295 SER A CA 1
ATOM 2378 C C . SER A 1 295 ? -10.395 3.811 -5.681 1.00 96.50 295 SER A C 1
ATOM 2380 O O . SER A 1 295 ? -10.730 2.732 -6.154 1.00 96.50 295 SER A O 1
ATOM 2382 N N . THR A 1 296 ? -11.254 4.829 -5.595 1.00 95.50 296 THR A N 1
ATOM 2383 C CA . THR A 1 296 ? -12.676 4.701 -5.977 1.00 95.50 296 THR A CA 1
ATOM 2384 C C . THR A 1 296 ? -13.030 5.366 -7.303 1.00 95.50 296 THR A C 1
ATOM 2386 O O . THR A 1 296 ? -14.076 5.052 -7.864 1.00 95.50 296 THR A O 1
ATOM 2389 N N . VAL A 1 297 ? -12.169 6.247 -7.822 1.00 95.19 297 VAL A N 1
ATOM 2390 C CA . VAL A 1 297 ? -12.396 6.975 -9.078 1.00 95.19 297 VAL A CA 1
ATOM 2391 C C . VAL A 1 297 ? -11.304 6.641 -10.088 1.00 95.19 297 VAL A C 1
ATOM 2393 O O . VAL A 1 297 ? -11.560 5.957 -11.074 1.00 95.19 297 VAL A O 1
ATOM 2396 N N . TYR A 1 298 ? -10.071 7.080 -9.836 1.00 96.75 298 TYR A N 1
ATOM 2397 C CA . TYR A 1 298 ? -9.030 7.098 -10.867 1.00 96.75 298 TYR A CA 1
ATOM 2398 C C . TYR A 1 298 ? -8.430 5.719 -11.170 1.00 96.75 298 TYR A C 1
ATOM 2400 O O . TYR A 1 298 ? -8.337 5.334 -12.334 1.00 96.75 298 TYR A O 1
ATOM 2408 N N . LEU A 1 299 ? -8.028 4.957 -10.146 1.00 96.31 299 LEU A N 1
ATOM 2409 C CA . LEU A 1 299 ? -7.408 3.646 -10.351 1.00 96.31 299 LEU A CA 1
ATOM 2410 C C . LEU A 1 299 ? -8.373 2.611 -10.943 1.00 96.31 299 LEU A C 1
ATOM 2412 O O . LEU A 1 299 ? -7.934 1.892 -11.833 1.00 96.31 299 LEU A O 1
ATOM 2416 N N . PRO A 1 300 ? -9.663 2.531 -10.562 1.00 96.25 300 PRO A N 1
ATOM 2417 C CA . PRO A 1 300 ? -10.616 1.688 -11.281 1.00 96.25 300 PRO A CA 1
ATOM 2418 C C . PRO A 1 300 ? -10.649 1.964 -12.786 1.00 96.25 300 PRO A C 1
ATOM 2420 O O . PRO A 1 300 ? -10.523 1.030 -13.572 1.00 96.25 300 PRO A O 1
ATOM 2423 N N . ILE A 1 301 ? -10.725 3.236 -13.196 1.00 94.06 301 ILE A N 1
ATOM 2424 C CA . ILE A 1 301 ? -10.728 3.620 -14.617 1.00 94.06 301 ILE A CA 1
ATOM 2425 C C . ILE A 1 301 ? -9.407 3.212 -15.285 1.00 94.06 301 ILE A C 1
ATOM 2427 O O . ILE A 1 301 ? -9.411 2.562 -16.332 1.00 94.06 301 ILE A O 1
ATOM 2431 N N . ALA A 1 302 ? -8.271 3.553 -14.673 1.00 93.44 302 ALA A N 1
ATOM 2432 C CA . ALA A 1 302 ? -6.955 3.278 -15.241 1.00 93.44 302 ALA A CA 1
ATOM 2433 C C . ALA A 1 302 ? -6.663 1.777 -15.362 1.00 93.44 302 ALA A C 1
ATOM 2435 O O . ALA A 1 302 ? -6.195 1.322 -16.400 1.00 93.44 302 ALA A O 1
ATOM 2436 N N . LEU A 1 303 ? -6.955 0.992 -14.326 1.00 92.38 303 LEU A N 1
ATOM 2437 C CA . LEU A 1 303 ? -6.637 -0.435 -14.307 1.00 92.38 303 LEU A CA 1
ATOM 2438 C C . LEU A 1 303 ? -7.586 -1.246 -15.196 1.00 92.38 303 LEU A C 1
ATOM 2440 O O . LEU A 1 303 ? -7.131 -2.171 -15.862 1.00 92.38 303 LEU A O 1
ATOM 2444 N N . VAL A 1 304 ? -8.874 -0.885 -15.270 1.00 91.44 304 VAL A N 1
ATOM 2445 C CA . VAL A 1 304 ? -9.817 -1.531 -16.202 1.00 91.44 304 VAL A CA 1
ATOM 2446 C C . VAL A 1 304 ? -9.438 -1.238 -17.653 1.00 91.44 304 VAL A C 1
ATOM 2448 O O . VAL A 1 304 ? -9.499 -2.133 -18.483 1.00 91.44 304 VAL A O 1
ATOM 2451 N N . THR A 1 305 ? -8.991 -0.024 -17.975 1.00 89.06 305 THR A N 1
ATOM 2452 C CA . THR A 1 305 ? -8.557 0.302 -19.348 1.00 89.06 305 THR A CA 1
ATOM 2453 C C . THR A 1 305 ? -7.195 -0.298 -19.715 1.00 89.06 305 THR A C 1
ATOM 2455 O O . THR A 1 305 ? -6.938 -0.534 -20.894 1.00 89.06 305 THR A O 1
ATOM 2458 N N . LEU A 1 306 ? -6.332 -0.581 -18.731 1.00 85.19 306 LEU A N 1
ATOM 2459 C CA . LEU A 1 306 ? -5.047 -1.262 -18.939 1.00 85.19 306 LEU A CA 1
ATOM 2460 C C . LEU A 1 306 ? -5.172 -2.781 -19.056 1.00 85.19 306 LEU A C 1
ATOM 2462 O O . LEU A 1 306 ? -4.489 -3.391 -19.876 1.00 85.19 306 LEU A O 1
ATOM 2466 N N . TRP A 1 307 ? -5.963 -3.394 -18.176 1.00 85.44 307 TRP A N 1
ATOM 2467 C CA . TRP A 1 307 ? -5.963 -4.844 -17.942 1.00 85.44 307 TRP A CA 1
ATOM 2468 C C . TRP A 1 307 ? -7.325 -5.504 -18.146 1.00 85.44 307 TRP A C 1
ATOM 2470 O O . TRP A 1 307 ? -7.427 -6.724 -18.024 1.00 85.44 307 TRP A O 1
ATOM 2480 N N . GLY A 1 308 ? -8.364 -4.716 -18.416 1.00 75.69 308 GLY A N 1
ATOM 2481 C CA . GLY A 1 308 ? -9.670 -5.220 -18.819 1.00 75.69 308 GLY A CA 1
ATOM 2482 C C . GLY A 1 308 ? -9.700 -5.636 -20.289 1.00 75.69 308 GLY A C 1
ATOM 2483 O O . GLY A 1 308 ? -8.719 -5.510 -21.022 1.00 75.69 308 GLY A O 1
ATOM 2484 N N . ASP A 1 309 ? -10.849 -6.153 -20.713 1.00 66.38 309 ASP A N 1
ATOM 2485 C CA . ASP A 1 309 ? -11.076 -6.609 -22.084 1.00 66.38 309 ASP A CA 1
ATOM 2486 C C . ASP A 1 309 ? -11.163 -5.413 -23.050 1.00 66.38 309 ASP A C 1
ATOM 2488 O O . ASP A 1 309 ? -12.193 -4.746 -23.179 1.00 66.38 309 ASP A O 1
ATOM 2492 N N . ASN A 1 310 ? -10.049 -5.125 -23.722 1.00 55.38 310 ASN A N 1
ATOM 2493 C CA . ASN A 1 310 ? -10.000 -4.184 -24.829 1.00 55.38 310 ASN A CA 1
ATOM 2494 C C . ASN A 1 310 ? -10.282 -4.948 -26.136 1.00 55.38 310 ASN A C 1
ATOM 2496 O O . ASN A 1 310 ? -9.391 -5.571 -26.708 1.00 55.38 310 ASN A O 1
ATOM 2500 N N . ASN A 1 311 ? -11.503 -4.809 -26.661 1.00 49.94 311 ASN A N 1
ATOM 2501 C CA . ASN A 1 311 ? -11.905 -5.188 -28.027 1.00 49.94 311 ASN A CA 1
ATOM 2502 C C . ASN A 1 311 ? -12.106 -6.688 -28.348 1.00 49.94 311 ASN A C 1
ATOM 2504 O O . ASN A 1 311 ? -11.771 -7.106 -29.459 1.00 49.94 311 ASN A O 1
ATOM 2508 N N . ARG A 1 312 ? -12.745 -7.491 -27.480 1.00 48.00 312 ARG A N 1
ATOM 2509 C CA . ARG A 1 312 ? -13.152 -8.888 -27.795 1.00 48.00 312 ARG A CA 1
ATOM 2510 C C . ARG A 1 312 ? -11.985 -9.825 -28.145 1.00 48.00 312 ARG A C 1
ATOM 2512 O O . ARG A 1 312 ? -12.201 -10.903 -28.699 1.00 48.00 312 ARG A O 1
ATOM 2519 N N . GLN A 1 313 ? -10.752 -9.415 -27.870 1.00 50.28 313 GLN A N 1
ATOM 2520 C CA . GLN A 1 313 ? -9.629 -10.330 -27.758 1.00 50.28 313 GLN A CA 1
ATOM 2521 C C . GLN A 1 313 ? -9.537 -10.649 -26.282 1.00 50.28 313 GLN A C 1
ATOM 2523 O O . GLN A 1 313 ? -8.882 -9.925 -25.538 1.00 50.28 313 GLN A O 1
ATOM 2528 N N . ASP A 1 314 ? -10.256 -11.702 -25.890 1.00 47.50 314 ASP A N 1
ATOM 2529 C CA . ASP A 1 314 ? -10.260 -12.210 -24.526 1.00 47.50 314 ASP A CA 1
ATOM 2530 C C . ASP A 1 314 ? -8.811 -12.248 -24.022 1.00 47.50 314 ASP A C 1
ATOM 2532 O O . ASP A 1 314 ? -7.987 -12.978 -24.597 1.00 47.50 314 ASP A O 1
ATOM 2536 N N . PRO A 1 315 ? -8.449 -11.469 -22.988 1.00 53.38 315 PRO A N 1
ATOM 2537 C CA . PRO A 1 315 ? -7.205 -11.693 -22.281 1.00 53.38 315 PRO A CA 1
ATOM 2538 C C . PRO A 1 315 ? -7.382 -13.047 -21.601 1.00 53.38 315 PRO A C 1
ATOM 2540 O O . PRO A 1 315 ? -7.907 -13.088 -20.495 1.00 53.38 315 PRO A O 1
ATOM 2543 N N . GLY A 1 316 ? -7.039 -14.130 -22.321 1.00 57.00 316 GLY A N 1
ATOM 2544 C CA . GLY A 1 316 ? -7.573 -15.479 -22.103 1.00 57.00 316 GLY A CA 1
ATOM 2545 C C . GLY A 1 316 ? -7.807 -15.761 -20.630 1.00 57.00 316 GLY A C 1
ATOM 2546 O O . GLY A 1 316 ? -6.860 -15.563 -19.877 1.00 57.00 316 GLY A O 1
ATOM 2547 N N . GLU A 1 317 ? -9.041 -16.149 -20.272 1.00 56.59 317 GLU A N 1
ATOM 2548 C CA . GLU A 1 317 ? -9.760 -16.076 -18.971 1.00 56.59 317 GLU A CA 1
ATOM 2549 C C . GLU A 1 317 ? -8.950 -16.099 -17.648 1.00 56.59 317 GLU A C 1
ATOM 2551 O O . GLU A 1 317 ? -9.447 -15.668 -16.614 1.00 56.59 317 GLU A O 1
ATOM 2556 N N . ASN A 1 318 ? -7.692 -16.535 -17.658 1.00 62.94 318 ASN A N 1
ATOM 2557 C CA . ASN A 1 318 ? -6.738 -16.556 -16.553 1.00 62.94 318 ASN A CA 1
ATOM 2558 C C . ASN A 1 318 ? -5.479 -15.687 -16.767 1.00 62.94 318 ASN A C 1
ATOM 2560 O O . ASN A 1 318 ? -4.408 -16.016 -16.247 1.00 62.94 318 ASN A O 1
ATOM 2564 N N . SER A 1 319 ? -5.549 -14.585 -17.521 1.00 78.38 319 SER A N 1
ATOM 2565 C CA . SER A 1 319 ? -4.393 -13.688 -17.641 1.00 78.38 319 SER A CA 1
ATOM 2566 C C . SER A 1 319 ? -4.005 -13.107 -16.271 1.00 78.38 319 SER A C 1
ATOM 2568 O O . SER A 1 319 ? -4.854 -12.706 -15.470 1.00 78.38 319 SER A O 1
ATOM 2570 N N . ARG A 1 320 ? -2.697 -13.037 -15.989 1.00 84.00 320 ARG A N 1
ATOM 2571 C CA . ARG A 1 320 ? -2.184 -12.514 -14.710 1.00 84.00 320 ARG A CA 1
ATOM 2572 C C . ARG A 1 320 ? -2.681 -11.090 -14.431 1.00 84.00 320 ARG A C 1
ATOM 2574 O O . ARG A 1 320 ? -3.010 -10.768 -13.294 1.00 84.00 320 ARG A O 1
ATOM 2581 N N . SER A 1 321 ? -2.770 -10.252 -15.462 1.00 84.31 321 SER A N 1
ATOM 2582 C CA . SER A 1 321 ? -3.258 -8.873 -15.356 1.00 84.31 321 SER A CA 1
ATOM 2583 C C . SER A 1 321 ? -4.722 -8.802 -14.912 1.00 84.31 321 SER A C 1
ATOM 2585 O O . SER A 1 321 ? -5.053 -7.983 -14.057 1.00 84.31 321 SER A O 1
ATOM 2587 N N . LEU A 1 322 ? -5.579 -9.696 -15.421 1.00 86.44 322 LEU A N 1
ATOM 2588 C CA . LEU A 1 322 ? -6.985 -9.777 -15.020 1.00 86.44 322 LEU A CA 1
ATOM 2589 C C . LEU A 1 322 ? -7.140 -10.264 -13.571 1.00 86.44 322 LEU A C 1
ATOM 2591 O O . LEU A 1 322 ? -7.955 -9.726 -12.825 1.00 86.44 322 LEU A O 1
ATOM 2595 N N . GLN A 1 323 ? -6.319 -11.227 -13.136 1.00 89.88 323 GLN A N 1
ATOM 2596 C CA . GLN A 1 323 ? -6.302 -11.673 -11.735 1.00 89.88 323 GLN A CA 1
ATOM 2597 C C . GLN A 1 323 ? -5.927 -10.528 -10.785 1.00 89.88 323 GLN A C 1
ATOM 2599 O O . GLN A 1 323 ? -6.601 -10.309 -9.779 1.00 89.88 323 GLN A O 1
ATOM 2604 N N . VAL A 1 324 ? -4.900 -9.748 -11.135 1.00 91.75 324 VAL A N 1
ATOM 2605 C CA . VAL A 1 324 ? -4.479 -8.576 -10.351 1.00 91.75 324 VAL A CA 1
ATOM 2606 C C . VAL A 1 324 ? -5.527 -7.470 -10.365 1.00 91.75 324 VAL A C 1
ATOM 2608 O O . VAL A 1 324 ? -5.752 -6.830 -9.334 1.00 91.75 324 VAL A O 1
ATOM 2611 N N . LEU A 1 325 ? -6.196 -7.256 -11.500 1.00 93.00 325 LEU A N 1
ATOM 2612 C CA . LEU A 1 325 ? -7.312 -6.323 -11.601 1.00 93.00 325 LEU A CA 1
ATOM 2613 C C . LEU A 1 325 ? -8.441 -6.725 -10.647 1.00 93.00 325 LEU A C 1
ATOM 2615 O O . LEU A 1 325 ? -8.828 -5.920 -9.803 1.00 93.00 325 LEU A O 1
ATOM 2619 N N . ASN A 1 326 ? -8.928 -7.964 -10.736 1.00 93.69 326 ASN A N 1
ATOM 2620 C CA . ASN A 1 326 ? -10.025 -8.465 -9.905 1.00 93.69 326 ASN A CA 1
ATOM 2621 C C . ASN A 1 326 ? -9.678 -8.406 -8.411 1.00 93.69 326 ASN A C 1
ATOM 2623 O O . ASN A 1 326 ? -10.463 -7.893 -7.613 1.00 93.69 326 ASN A O 1
ATOM 2627 N N . HIS A 1 327 ? -8.465 -8.827 -8.046 1.00 95.31 327 HIS A N 1
ATOM 2628 C CA . HIS A 1 327 ? -7.961 -8.745 -6.673 1.00 95.31 327 HIS A CA 1
ATOM 2629 C C . HIS A 1 327 ? -7.894 -7.305 -6.153 1.00 95.31 327 HIS A C 1
ATOM 2631 O O . HIS A 1 327 ? -8.336 -7.011 -5.041 1.00 95.31 327 HIS A O 1
ATOM 2637 N N . THR A 1 328 ? -7.419 -6.375 -6.982 1.00 96.56 328 THR A N 1
ATOM 2638 C CA . THR A 1 328 ? -7.401 -4.944 -6.651 1.00 96.56 328 THR A CA 1
ATOM 2639 C C . THR A 1 328 ? -8.816 -4.384 -6.495 1.00 96.56 328 THR A C 1
ATOM 2641 O O . THR A 1 328 ? -9.085 -3.621 -5.562 1.00 96.56 328 THR A O 1
ATOM 2644 N N . MET A 1 329 ? -9.742 -4.783 -7.371 1.00 96.88 329 MET A N 1
ATOM 2645 C CA . MET A 1 329 ? -11.136 -4.353 -7.304 1.00 96.88 329 MET A CA 1
ATOM 2646 C C . MET A 1 329 ? -11.834 -4.851 -6.037 1.00 96.88 329 MET A C 1
ATOM 2648 O O . MET A 1 329 ? -12.662 -4.112 -5.508 1.00 96.88 329 MET A O 1
ATOM 2652 N N . ALA A 1 330 ? -11.482 -6.023 -5.497 1.00 97.56 330 ALA A N 1
ATOM 2653 C CA . ALA A 1 330 ? -12.027 -6.489 -4.220 1.00 97.56 330 ALA A CA 1
ATOM 2654 C C . ALA A 1 330 ? -11.742 -5.485 -3.084 1.00 97.56 330 ALA A C 1
ATOM 2656 O O . ALA A 1 330 ? -12.661 -5.057 -2.378 1.00 97.56 330 ALA A O 1
ATOM 2657 N N . LEU A 1 331 ? -10.496 -5.005 -2.968 1.00 98.00 331 LEU A N 1
ATOM 2658 C CA . LEU A 1 331 ? -10.133 -3.979 -1.984 1.00 98.00 331 LEU A CA 1
ATOM 2659 C C . LEU A 1 331 ? -10.851 -2.649 -2.247 1.00 98.00 331 LEU A C 1
ATOM 2661 O O . LEU A 1 331 ? -11.374 -2.034 -1.319 1.00 98.00 331 LEU A O 1
ATOM 2665 N N . PHE A 1 332 ? -10.897 -2.188 -3.496 1.00 97.69 332 PHE A N 1
ATOM 2666 C CA . PHE A 1 332 ? -11.514 -0.898 -3.829 1.00 97.69 332 PHE A CA 1
ATOM 2667 C C . PHE A 1 332 ? -13.031 -0.902 -3.621 1.00 97.69 332 PHE A C 1
ATOM 2669 O O . PHE A 1 332 ? -13.601 0.077 -3.135 1.00 97.69 332 PHE A O 1
ATOM 2676 N N . GLN A 1 333 ? -13.695 -2.026 -3.888 1.00 97.44 333 GLN A N 1
ATOM 2677 C CA . GLN A 1 333 ? -15.097 -2.215 -3.531 1.00 97.44 333 GLN A CA 1
ATOM 2678 C C . GLN A 1 333 ? -15.286 -2.213 -2.009 1.00 97.44 333 GLN A C 1
ATOM 2680 O O . GLN A 1 333 ? -16.229 -1.586 -1.521 1.00 97.44 333 GLN A O 1
ATOM 2685 N N . ALA A 1 334 ? -14.376 -2.827 -1.240 1.00 96.81 334 ALA A N 1
ATOM 2686 C CA . ALA A 1 334 ? -14.428 -2.783 0.223 1.00 96.81 334 ALA A CA 1
ATOM 2687 C C . ALA A 1 334 ? -14.310 -1.341 0.751 1.00 96.81 334 ALA A C 1
ATOM 2689 O O . ALA A 1 334 ? -15.073 -0.948 1.638 1.00 96.81 334 ALA A O 1
ATOM 2690 N N . VAL A 1 335 ? -13.432 -0.523 0.155 1.00 96.50 335 VAL A N 1
ATOM 2691 C CA . VAL A 1 335 ? -13.334 0.924 0.430 1.00 96.50 335 VAL A CA 1
ATOM 2692 C C . VAL A 1 335 ? -14.665 1.620 0.137 1.00 96.50 335 VAL A C 1
ATOM 2694 O O . VAL A 1 335 ? -15.186 2.365 0.968 1.00 96.50 335 VAL A O 1
ATOM 2697 N N . GLY A 1 336 ? -15.263 1.331 -1.019 1.00 95.19 336 GLY A N 1
ATOM 2698 C CA . GLY A 1 336 ? -16.565 1.871 -1.403 1.00 95.19 336 GLY A CA 1
ATOM 2699 C C . GLY A 1 336 ? -17.697 1.503 -0.439 1.00 95.19 336 GLY A C 1
ATOM 2700 O O . GLY A 1 336 ? -18.643 2.276 -0.299 1.00 95.19 336 GLY A O 1
ATOM 2701 N N . VAL A 1 337 ? -17.624 0.354 0.242 1.00 95.31 337 VAL A N 1
ATOM 2702 C CA . VAL A 1 337 ? -18.595 -0.058 1.269 1.00 95.31 337 VAL A CA 1
ATOM 2703 C C . VAL A 1 337 ? -18.328 0.636 2.606 1.00 95.31 337 VAL A C 1
ATOM 2705 O O . VAL A 1 337 ? -19.259 1.199 3.184 1.00 95.31 337 VAL A O 1
ATOM 2708 N N . VAL A 1 338 ? -17.081 0.627 3.091 1.00 92.50 338 VAL A N 1
ATOM 2709 C CA . VAL A 1 338 ? -16.731 1.163 4.420 1.00 92.50 338 VAL A CA 1
ATOM 2710 C C . VAL A 1 338 ? -16.857 2.686 4.492 1.00 92.50 338 VAL A C 1
ATOM 2712 O O . VAL A 1 338 ? -17.162 3.224 5.551 1.00 92.50 338 VAL A O 1
ATOM 2715 N N . CYS A 1 339 ? -16.683 3.389 3.369 1.00 91.62 339 CYS A N 1
ATOM 2716 C CA . CYS A 1 339 ? -16.815 4.845 3.302 1.00 91.62 339 CYS A CA 1
ATOM 2717 C C . CYS A 1 339 ? -18.264 5.340 3.124 1.00 91.62 339 CYS A C 1
ATOM 2719 O O . CYS A 1 339 ? -18.474 6.539 2.938 1.00 91.62 339 CYS A O 1
ATOM 2721 N N . ARG A 1 340 ? -19.280 4.465 3.161 1.00 91.06 340 ARG A N 1
ATOM 2722 C CA . ARG A 1 340 ? -20.688 4.894 3.080 1.00 91.06 340 ARG A CA 1
ATOM 2723 C C . ARG A 1 340 ? -21.158 5.518 4.392 1.00 91.06 340 ARG A C 1
ATOM 2725 O O . ARG A 1 340 ? -20.870 5.017 5.470 1.00 91.06 340 ARG A O 1
ATOM 2732 N N . TYR A 1 341 ? -22.015 6.534 4.289 1.00 88.12 341 TYR A N 1
ATOM 2733 C CA . TYR A 1 341 ? -22.642 7.199 5.442 1.00 88.12 341 TYR A CA 1
ATOM 2734 C C . TYR A 1 341 ? -23.641 6.334 6.228 1.00 88.12 341 TYR A C 1
ATOM 2736 O O . TYR A 1 341 ? -24.104 6.744 7.287 1.00 88.12 341 TYR A O 1
ATOM 2744 N N . SER A 1 342 ? -24.013 5.158 5.718 1.00 90.31 342 SER A N 1
ATOM 2745 C CA . SER A 1 342 ? -24.913 4.231 6.407 1.00 90.31 342 SER A CA 1
ATOM 2746 C C . SER A 1 342 ? -24.384 2.805 6.355 1.00 90.31 342 SER A C 1
ATOM 2748 O O . SER A 1 342 ? -23.809 2.370 5.353 1.00 90.31 342 SER A O 1
ATOM 2750 N N . MET A 1 343 ? -24.626 2.060 7.430 1.00 89.12 343 MET A N 1
ATOM 2751 C CA . MET A 1 343 ? -24.207 0.671 7.576 1.00 89.12 343 MET A CA 1
ATOM 2752 C C . MET A 1 343 ? -25.418 -0.218 7.857 1.00 89.12 343 MET A C 1
ATOM 2754 O O . MET A 1 343 ? -26.364 0.199 8.519 1.00 89.12 343 MET A O 1
ATOM 2758 N N . ASN A 1 344 ? -25.393 -1.436 7.323 1.00 93.88 344 ASN A N 1
ATOM 2759 C CA . ASN A 1 344 ? -26.379 -2.482 7.586 1.00 93.88 344 ASN A CA 1
ATOM 2760 C C . ASN A 1 344 ? -25.691 -3.855 7.524 1.00 93.88 344 ASN A C 1
ATOM 2762 O O . ASN A 1 344 ? -24.538 -3.943 7.095 1.00 93.88 344 ASN A O 1
ATOM 2766 N N . SER A 1 345 ? -26.388 -4.915 7.938 1.00 94.44 345 SER A N 1
ATOM 2767 C CA . SER A 1 345 ? -25.810 -6.264 8.011 1.00 94.44 345 SER A CA 1
ATOM 2768 C C . SER A 1 345 ? -25.272 -6.749 6.663 1.00 94.44 345 SER A C 1
ATOM 2770 O O . SER A 1 345 ? -24.141 -7.214 6.593 1.00 94.44 345 SER A O 1
ATOM 2772 N N . GLN A 1 346 ? -26.009 -6.523 5.571 1.00 95.38 346 GLN A N 1
ATOM 2773 C CA . GLN A 1 346 ? -25.582 -6.925 4.226 1.00 95.38 346 GLN A CA 1
ATOM 2774 C C . GLN A 1 346 ? -24.283 -6.229 3.789 1.00 95.38 346 GLN A C 1
ATOM 2776 O O . GLN A 1 346 ? -23.402 -6.847 3.192 1.00 95.38 346 GLN A O 1
ATOM 2781 N N . ARG A 1 347 ? -24.133 -4.934 4.089 1.00 94.62 347 ARG A N 1
ATOM 2782 C CA . ARG A 1 347 ? -22.904 -4.178 3.806 1.00 94.62 347 ARG A CA 1
ATOM 2783 C C . ARG A 1 347 ? -21.743 -4.663 4.664 1.00 94.62 347 ARG A C 1
ATOM 2785 O O . ARG A 1 347 ? -20.646 -4.806 4.138 1.00 94.62 347 ARG A O 1
ATOM 2792 N N . ALA A 1 348 ? -21.983 -4.953 5.941 1.00 92.44 348 ALA A N 1
ATOM 2793 C CA . ALA A 1 348 ? -20.964 -5.515 6.821 1.00 92.44 348 ALA A CA 1
ATOM 2794 C C . ALA A 1 348 ? -20.469 -6.879 6.306 1.00 92.44 348 ALA A C 1
ATOM 2796 O O . ALA A 1 348 ? -19.265 -7.091 6.193 1.00 92.44 348 ALA A O 1
ATOM 2797 N N . GLU A 1 349 ? -21.382 -7.763 5.901 1.00 93.50 349 GLU A N 1
ATOM 2798 C CA . GLU A 1 349 ? -21.054 -9.060 5.293 1.00 93.50 349 GLU A CA 1
ATOM 2799 C C . GLU A 1 349 ? -20.280 -8.899 3.979 1.00 93.50 349 GLU A C 1
ATOM 2801 O O . GLU A 1 349 ? -19.257 -9.552 3.776 1.00 93.50 349 GLU A O 1
ATOM 2806 N N . THR A 1 350 ? -20.724 -7.983 3.113 1.00 95.81 350 THR A N 1
ATOM 2807 C CA . THR A 1 350 ? -20.052 -7.685 1.839 1.00 95.81 350 THR A CA 1
ATOM 2808 C C . THR A 1 350 ? -18.628 -7.188 2.074 1.00 95.81 350 THR A C 1
ATOM 2810 O O . THR A 1 350 ? -17.698 -7.664 1.431 1.00 95.81 350 THR A O 1
ATOM 2813 N N . TYR A 1 351 ? -18.436 -6.270 3.023 1.00 94.44 351 TYR A N 1
ATOM 2814 C CA . TYR A 1 351 ? -17.115 -5.774 3.393 1.00 94.44 351 TYR A CA 1
ATOM 2815 C C . TYR A 1 351 ? -16.206 -6.904 3.894 1.00 94.44 351 TYR A C 1
ATOM 2817 O O . TYR A 1 351 ? -15.086 -7.045 3.406 1.00 94.44 351 TYR A O 1
ATOM 2825 N N . CYS A 1 352 ? -16.692 -7.742 4.817 1.00 91.62 352 CYS A N 1
ATOM 2826 C CA . CYS A 1 352 ? -15.927 -8.878 5.333 1.00 91.62 352 CYS A CA 1
ATOM 2827 C C . CYS A 1 352 ? -15.530 -9.853 4.219 1.00 91.62 352 CYS A C 1
ATOM 2829 O O . CYS A 1 352 ? -14.382 -10.292 4.179 1.00 91.62 352 CYS A O 1
ATOM 2831 N N . LYS A 1 353 ? -16.452 -10.152 3.295 1.00 94.19 353 LYS A N 1
ATOM 2832 C CA . LYS A 1 353 ? -16.183 -11.006 2.134 1.00 94.19 353 LYS A CA 1
ATOM 2833 C C . LYS A 1 353 ? -15.075 -10.423 1.254 1.00 94.19 353 LYS A C 1
ATOM 2835 O O . LYS A 1 353 ? -14.112 -11.122 0.968 1.00 94.19 353 LYS A O 1
ATOM 2840 N N . LEU A 1 354 ? -15.195 -9.154 0.866 1.00 96.38 354 LEU A N 1
ATOM 2841 C CA . LEU A 1 354 ? -14.243 -8.487 -0.028 1.00 96.38 354 LEU A CA 1
ATOM 2842 C C . LEU A 1 354 ? -12.848 -8.358 0.593 1.00 96.38 354 LEU A C 1
ATOM 2844 O O . LEU A 1 354 ? -11.847 -8.607 -0.072 1.00 96.38 354 LEU A O 1
ATOM 2848 N N . ILE A 1 355 ? -12.768 -8.006 1.881 1.00 93.69 355 ILE A N 1
ATOM 2849 C CA . ILE A 1 355 ? -11.485 -7.962 2.591 1.00 93.69 355 ILE A CA 1
ATOM 2850 C C . ILE A 1 355 ? -10.880 -9.357 2.692 1.00 93.69 355 ILE A C 1
ATOM 2852 O O . ILE A 1 355 ? -9.679 -9.494 2.490 1.00 93.69 355 ILE A O 1
ATOM 2856 N N . LYS A 1 356 ? -11.677 -10.395 2.969 1.00 90.88 356 LYS A N 1
ATOM 2857 C CA . LYS A 1 356 ? -11.170 -11.769 3.008 1.00 90.88 356 LYS A CA 1
ATOM 2858 C C . LYS A 1 356 ? -10.624 -12.209 1.649 1.00 90.88 356 LYS A C 1
ATOM 2860 O O . LYS A 1 356 ? -9.515 -12.721 1.599 1.00 90.88 356 LYS A O 1
ATOM 2865 N N . GLU A 1 357 ? -11.362 -11.956 0.573 1.00 93.44 357 GLU A N 1
ATOM 2866 C CA . GLU A 1 357 ? -10.927 -12.239 -0.799 1.00 93.44 357 GLU A CA 1
ATOM 2867 C C . GLU A 1 357 ? -9.604 -11.534 -1.131 1.00 93.44 357 GLU A C 1
ATOM 2869 O O . GLU A 1 357 ? -8.676 -12.155 -1.650 1.00 93.44 357 GLU A O 1
ATOM 2874 N N . TRP A 1 358 ? -9.474 -10.262 -0.746 1.00 95.25 358 TRP A N 1
ATOM 2875 C CA . TRP A 1 358 ? -8.222 -9.533 -0.903 1.00 95.25 358 TRP A CA 1
ATOM 2876 C C . TRP A 1 358 ? -7.089 -10.129 -0.055 1.00 95.25 358 TRP A C 1
ATOM 2878 O O . TRP A 1 358 ? -6.005 -10.369 -0.577 1.00 95.25 358 TRP A O 1
ATOM 2888 N N . VAL A 1 359 ? -7.301 -10.410 1.235 1.00 91.00 359 VAL A N 1
ATOM 2889 C CA . VAL A 1 359 ? -6.229 -10.945 2.094 1.00 91.00 359 VAL A CA 1
ATOM 2890 C C . VAL A 1 359 ? -5.777 -12.329 1.628 1.00 91.00 359 VAL A C 1
ATOM 2892 O O . VAL A 1 359 ? -4.573 -12.560 1.527 1.00 91.00 359 VAL A O 1
ATOM 2895 N N . ASP A 1 360 ? -6.713 -13.230 1.330 1.00 88.31 360 ASP A N 1
ATOM 2896 C CA . ASP A 1 360 ? -6.397 -14.601 0.921 1.00 88.31 360 ASP A CA 1
ATOM 2897 C C . ASP A 1 360 ? -5.654 -14.611 -0.432 1.00 88.31 360 ASP A C 1
ATOM 2899 O O . ASP A 1 360 ? -4.701 -15.365 -0.603 1.00 88.31 360 ASP A O 1
ATOM 2903 N N . GLY A 1 361 ? -6.005 -13.711 -1.360 1.00 90.12 361 GLY A N 1
ATOM 2904 C CA . GLY A 1 361 ? -5.340 -13.604 -2.663 1.00 90.12 361 GLY A CA 1
ATOM 2905 C C . GLY A 1 361 ? -3.968 -12.915 -2.656 1.00 90.12 361 GLY A C 1
ATOM 2906 O O . GLY A 1 361 ? -3.277 -12.960 -3.672 1.00 90.12 361 GLY A O 1
ATOM 2907 N N . LEU A 1 362 ? -3.540 -12.273 -1.557 1.00 88.81 362 LEU A N 1
ATOM 2908 C CA . LEU A 1 362 ? -2.284 -11.502 -1.529 1.00 88.81 362 LEU A CA 1
ATOM 2909 C C . LEU A 1 362 ? -1.061 -12.355 -1.879 1.00 88.81 362 LEU A C 1
ATOM 2911 O O . LEU A 1 362 ? -0.253 -11.942 -2.704 1.00 88.81 362 LEU A O 1
ATOM 2915 N N . LEU A 1 363 ? -0.914 -13.526 -1.258 1.00 84.38 363 LEU A N 1
ATOM 2916 C CA . LEU A 1 363 ? 0.272 -14.364 -1.454 1.00 84.38 363 LEU A CA 1
ATOM 2917 C C . LEU A 1 363 ? 0.239 -15.108 -2.791 1.00 84.38 363 LEU A C 1
ATOM 2919 O O . LEU A 1 363 ? 1.275 -15.232 -3.442 1.00 84.38 363 LEU A O 1
ATOM 2923 N N . ASP A 1 364 ? -0.944 -15.550 -3.214 1.00 86.94 364 ASP A N 1
ATOM 2924 C CA . ASP A 1 364 ? -1.111 -16.333 -4.439 1.00 86.94 364 ASP A CA 1
ATOM 2925 C C . ASP A 1 364 ? -0.922 -15.467 -5.691 1.00 86.94 364 ASP A C 1
ATOM 2927 O O . ASP A 1 364 ? -0.237 -15.855 -6.639 1.00 86.94 364 ASP A O 1
ATOM 2931 N N . ILE A 1 365 ? -1.497 -14.260 -5.686 1.00 88.69 365 ILE A N 1
ATOM 2932 C CA . ILE A 1 365 ? -1.497 -13.347 -6.837 1.00 88.69 365 ILE A CA 1
ATOM 2933 C C . ILE A 1 365 ? -0.251 -12.447 -6.830 1.00 88.69 365 ILE A C 1
ATOM 2935 O O . ILE A 1 365 ? 0.289 -12.097 -7.888 1.00 88.69 365 ILE A O 1
ATOM 2939 N N . HIS A 1 366 ? 0.253 -12.112 -5.637 1.00 88.06 366 HIS A N 1
ATOM 2940 C CA . HIS A 1 366 ? 1.423 -11.258 -5.441 1.00 88.06 366 HIS A CA 1
ATOM 2941 C C . HIS A 1 366 ? 2.495 -11.931 -4.562 1.00 88.06 366 HIS A C 1
ATOM 2943 O O . HIS A 1 366 ? 2.743 -11.475 -3.441 1.00 88.06 366 HIS A O 1
ATOM 2949 N N . PRO A 1 367 ? 3.208 -12.960 -5.067 1.00 85.19 367 PRO A N 1
ATOM 2950 C CA . PRO A 1 367 ? 4.191 -13.714 -4.280 1.00 85.19 367 PRO A CA 1
ATOM 2951 C C . PRO A 1 367 ? 5.306 -12.865 -3.652 1.00 85.19 367 PRO A C 1
ATOM 2953 O O . PRO A 1 367 ? 5.816 -13.191 -2.581 1.00 85.19 367 PRO A O 1
ATOM 2956 N N . HIS A 1 368 ? 5.656 -11.727 -4.267 1.00 82.31 368 HIS A N 1
ATOM 2957 C CA . HIS A 1 368 ? 6.654 -10.796 -3.729 1.00 82.31 368 HIS A CA 1
ATOM 2958 C C . HIS A 1 368 ? 6.251 -10.186 -2.382 1.00 82.31 368 HIS A C 1
ATOM 2960 O O . HIS A 1 368 ? 7.122 -9.793 -1.608 1.00 82.31 368 HIS A O 1
ATOM 2966 N N . THR A 1 369 ? 4.954 -10.154 -2.060 1.00 83.88 369 THR A N 1
ATOM 2967 C CA . THR A 1 369 ? 4.461 -9.642 -0.773 1.00 83.88 369 THR A CA 1
ATOM 2968 C C . THR A 1 369 ? 4.929 -10.477 0.416 1.00 83.88 369 THR A C 1
ATOM 2970 O O . THR A 1 369 ? 4.972 -9.957 1.531 1.00 83.88 369 THR A O 1
ATOM 2973 N N . TRP A 1 370 ? 5.398 -11.712 0.185 1.00 77.38 370 TRP A N 1
ATOM 2974 C CA . TRP A 1 370 ? 6.051 -12.530 1.206 1.00 77.38 370 TRP A CA 1
ATOM 2975 C C . TRP A 1 370 ? 7.243 -11.816 1.866 1.00 77.38 370 TRP A C 1
ATOM 2977 O O . TRP A 1 370 ? 7.482 -11.966 3.064 1.00 77.38 370 TRP A O 1
ATOM 2987 N N . LEU A 1 371 ? 7.975 -11.004 1.095 1.00 75.56 371 LEU A N 1
ATOM 2988 C CA . LEU A 1 371 ? 9.161 -10.278 1.556 1.00 75.56 371 LEU A CA 1
ATOM 2989 C C . LEU A 1 371 ? 8.824 -9.017 2.360 1.00 75.56 371 LEU A C 1
ATOM 2991 O O . LEU A 1 371 ? 9.695 -8.476 3.028 1.00 75.56 371 LEU A O 1
ATOM 2995 N N . HIS A 1 372 ? 7.573 -8.550 2.344 1.00 74.00 372 HIS A N 1
ATOM 2996 C CA . HIS A 1 372 ? 7.155 -7.388 3.138 1.00 74.00 372 HIS A CA 1
ATOM 2997 C C . HIS A 1 372 ? 6.974 -7.727 4.631 1.00 74.00 372 HIS A C 1
ATOM 2999 O O . HIS A 1 372 ? 6.589 -6.868 5.420 1.00 74.00 372 HIS A O 1
ATOM 3005 N N . HIS A 1 373 ? 7.189 -8.990 5.014 1.00 53.31 373 HIS A N 1
ATOM 3006 C CA . HIS A 1 373 ? 6.943 -9.520 6.356 1.00 53.31 373 HIS A CA 1
ATOM 3007 C C . HIS A 1 373 ? 8.167 -9.519 7.288 1.00 53.31 373 HIS A C 1
ATOM 3009 O O . HIS A 1 373 ? 8.069 -10.058 8.392 1.00 53.31 373 HIS A O 1
ATOM 3015 N N . THR A 1 374 ? 9.291 -8.942 6.857 1.00 34.44 374 THR A N 1
ATOM 3016 C CA . THR A 1 374 ? 10.491 -8.686 7.675 1.00 34.44 374 THR A CA 1
ATOM 3017 C C . THR A 1 374 ? 10.615 -7.207 7.970 1.00 34.44 374 THR A C 1
ATOM 3019 O O . THR A 1 374 ? 10.910 -6.871 9.138 1.00 34.44 374 THR A O 1
#

pLDDT: mean 78.53, std 16.71, range [29.41, 98.0]

Secondary structure (DSSP, 8-state):
--SB--BTTB--SSB--BTT-----GGGPPBP-HHHHHHHHHHHHH-SSHHHHHHHHHHH-B---GGGGSTT--TTT-----HIIIIIIIIIHHIIIIIS---HHHHHHHHSPPPS----PPPP-TTSPTTS---SHHHHHHHHHHHHHHTS-SSSTTPPPHHHHHHHHHTS-HHHHHHHHHHTTTTEEEEEETTEEEEEE--SHHHHHHHHHHHHHHHHHHHHHHTT-TTSSTTTHHHHGGG--------HHHHHHHHHHHHH----TTSPP--TTTTSGGG-PPPHHHHHHIIIIIHHHHHHHHHS--SS---TTT-HHHHHHHHHHHHHHHHHHHTSS---HHHHHHHHHHHHHHHHHHHHH-GGGGGGG-

Organism: Armillaria tabescens (NCBI:txid1929756)